Protein AF-A0AAN8VUY8-F1 (afdb_monomer)

pLDDT: mean 73.35, std 23.95, range [25.86, 98.56]

Sequence (362 aa):
AEEPEPNTKVTKMEKLRLASIGERLKTGGAQMSKRVKEMLQSPTPESKIVDEATLETLSEPNWGLNLRICAMINSDEYSGSEIVKAIKRKLGVSNSRSAAVIQRLSLELLEIIAMNCEKVFSEIASEKVLEEMVRLIENQVTDSGIKERSLQLIRAWGESQDLDYLPVFRQTYMNLKNRNTLPAGYSLESYRQQMSPPEEYPIPDMDLHGADHTTYPFNYGSLSQEEKKEFLEITRNSAELLSSILNSEMEPKHIKDDLTLSMLEKCKQSQPVLERIIQATNDDEGILFEALNLHDELQRVISKYEEVEAASEPGQQLPDKPDTMVQKSPTQPGNEAREKENPEGESSEASSGKSSLRGVEN

Solvent-accessible surface area (backbone atoms only — not comparable to full-atom values): 22427 Å² total; per-residue (Å²): 141,82,81,82,81,77,72,68,68,59,63,53,53,51,52,53,51,52,50,54,51,51,50,52,53,52,51,51,50,53,52,50,51,49,52,54,51,60,72,68,50,76,84,46,72,47,40,48,52,48,48,64,56,27,40,68,86,51,92,67,75,50,59,72,58,49,53,48,52,30,52,34,37,72,67,66,74,38,60,53,57,51,36,48,50,34,38,45,56,42,54,67,45,78,91,49,98,47,24,66,50,22,30,46,33,30,51,53,48,51,49,53,36,50,76,66,26,92,66,36,59,62,33,40,58,74,71,43,39,64,69,49,43,52,46,43,52,72,35,85,86,49,52,69,67,57,27,48,53,43,50,51,52,42,41,55,50,27,71,40,72,92,41,61,92,47,54,65,39,35,50,51,30,52,52,44,66,74,63,63,72,59,64,94,83,63,49,76,57,49,60,45,52,74,68,32,75,71,86,82,68,91,80,80,92,81,84,91,82,86,88,78,89,89,81,80,92,69,71,72,90,70,64,51,77,65,58,49,51,53,51,52,51,57,50,48,57,39,39,52,50,44,41,52,59,75,69,46,98,66,62,77,74,58,64,77,28,73,68,49,47,53,33,50,50,53,47,61,65,42,48,70,54,45,55,43,50,45,75,70,45,88,85,45,71,64,61,34,52,53,41,49,56,48,48,57,50,46,50,53,43,52,53,50,50,52,55,55,52,58,76,63,57,89,80,86,78,88,82,88,83,84,91,88,90,84,84,84,86,88,85,89,88,85,84,92,88,78,93,87,84,86,85,90,90,80,90,83,84,91,88,86,87,88,86,84,89,80,89,81,91,134

Mean predicted aligned error: 21.84 Å

Structure (mmCIF, N/CA/C/O backbone):
data_AF-A0AAN8VUY8-F1
#
_entry.id   AF-A0AAN8VUY8-F1
#
loop_
_atom_site.group_PDB
_atom_site.id
_atom_site.type_symbol
_atom_site.label_atom_id
_atom_site.label_alt_id
_atom_site.label_comp_id
_atom_site.label_asym_id
_atom_site.label_entity_id
_atom_site.label_seq_id
_atom_site.pdbx_PDB_ins_code
_atom_site.Cartn_x
_atom_site.Cartn_y
_atom_site.Cartn_z
_atom_site.occupancy
_atom_site.B_iso_or_equiv
_atom_site.auth_seq_id
_atom_site.auth_comp_id
_atom_site.auth_asym_id
_atom_site.auth_atom_id
_atom_site.pdbx_PDB_model_num
ATOM 1 N N . ALA A 1 1 ? 79.504 16.825 -1.094 1.00 44.75 1 ALA A N 1
ATOM 2 C CA . ALA A 1 1 ? 78.706 15.640 -1.445 1.00 44.75 1 ALA A CA 1
ATOM 3 C C . ALA A 1 1 ? 77.326 15.889 -0.882 1.00 44.75 1 ALA A C 1
ATOM 5 O O . ALA A 1 1 ? 77.205 16.011 0.328 1.00 44.75 1 ALA A O 1
ATOM 6 N N . GLU A 1 2 ? 76.350 16.092 -1.754 1.00 41.88 2 GLU A N 1
ATOM 7 C CA . GLU A 1 2 ? 74.983 16.451 -1.388 1.00 41.88 2 GLU A CA 1
ATOM 8 C C . GLU A 1 2 ? 74.095 15.611 -2.306 1.00 41.88 2 GLU A C 1
ATOM 10 O O . GLU A 1 2 ? 74.056 15.833 -3.517 1.00 41.88 2 GLU A O 1
ATOM 15 N N . GLU A 1 3 ? 73.534 14.533 -1.758 1.00 47.09 3 GLU A N 1
ATOM 16 C CA . GLU A 1 3 ? 72.641 13.644 -2.501 1.00 47.09 3 GLU A CA 1
ATOM 17 C C . GLU A 1 3 ? 71.250 14.286 -2.601 1.00 47.09 3 GLU A C 1
ATOM 19 O O . GLU A 1 3 ? 70.762 14.832 -1.609 1.00 47.09 3 GLU A O 1
ATOM 24 N N . PRO A 1 4 ? 70.573 14.218 -3.760 1.00 49.94 4 PRO A N 1
ATOM 25 C CA . PRO A 1 4 ? 69.196 14.674 -3.866 1.00 49.94 4 PRO A CA 1
ATOM 26 C C . PRO A 1 4 ? 68.249 13.652 -3.218 1.00 49.94 4 PRO A C 1
ATOM 28 O O . PRO A 1 4 ? 68.206 12.491 -3.632 1.00 49.94 4 PRO A O 1
ATOM 31 N N . GLU A 1 5 ? 67.449 14.079 -2.234 1.00 54.56 5 GLU A N 1
ATOM 32 C CA . GLU A 1 5 ? 66.435 13.208 -1.625 1.00 54.56 5 GLU A CA 1
ATOM 33 C C . GLU A 1 5 ? 65.433 12.670 -2.671 1.00 54.56 5 GLU A C 1
ATOM 35 O O . GLU A 1 5 ? 64.935 13.426 -3.516 1.00 54.56 5 GLU A O 1
ATOM 40 N N . PRO A 1 6 ? 65.063 11.375 -2.615 1.00 54.50 6 PRO A N 1
ATOM 41 C CA . PRO A 1 6 ? 64.101 10.799 -3.541 1.00 54.50 6 PRO A CA 1
ATOM 42 C C . PRO A 1 6 ? 62.672 11.292 -3.270 1.00 54.50 6 PRO A C 1
ATOM 44 O O . PRO A 1 6 ? 62.242 11.530 -2.139 1.00 54.50 6 PRO A O 1
ATOM 47 N N . ASN A 1 7 ? 61.895 11.403 -4.348 1.00 56.19 7 ASN A N 1
ATOM 48 C CA . ASN A 1 7 ? 60.627 12.134 -4.401 1.00 56.19 7 ASN A CA 1
ATOM 49 C C . ASN A 1 7 ? 59.444 11.383 -3.733 1.00 56.19 7 ASN A C 1
ATOM 51 O O . ASN A 1 7 ? 58.504 10.916 -4.381 1.00 56.19 7 ASN A O 1
ATOM 55 N N . THR A 1 8 ? 59.485 11.270 -2.401 1.00 56.31 8 THR A N 1
ATOM 56 C CA . THR A 1 8 ? 58.599 10.440 -1.552 1.00 56.31 8 THR A CA 1
ATOM 57 C C . THR A 1 8 ? 57.099 10.786 -1.649 1.00 56.31 8 T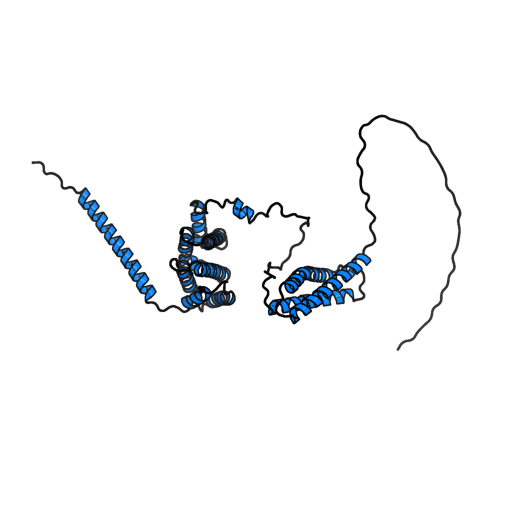HR A C 1
ATOM 59 O O . THR A 1 8 ? 56.237 9.989 -1.271 1.00 56.31 8 THR A O 1
ATOM 62 N N . LYS A 1 9 ? 56.740 11.964 -2.182 1.00 54.59 9 LYS A N 1
ATOM 63 C CA . LYS A 1 9 ? 55.335 12.376 -2.361 1.00 54.59 9 LYS A CA 1
ATOM 64 C C . LYS A 1 9 ? 54.650 11.682 -3.545 1.00 54.59 9 LYS A C 1
ATOM 66 O O . LYS A 1 9 ? 53.470 11.349 -3.435 1.00 54.59 9 LYS A O 1
ATOM 71 N N . VAL A 1 10 ? 55.375 11.422 -4.637 1.00 54.78 10 VAL A N 1
ATOM 72 C CA . VAL A 1 10 ? 54.813 10.826 -5.867 1.00 54.78 10 VAL A CA 1
ATOM 73 C C . VAL A 1 10 ? 54.389 9.375 -5.617 1.00 54.78 10 VAL A C 1
ATOM 75 O O . VAL A 1 10 ? 53.227 9.018 -5.815 1.00 54.78 10 VAL A O 1
ATOM 78 N N . THR A 1 11 ? 55.283 8.576 -5.032 1.00 60.00 11 THR A N 1
ATOM 79 C CA . THR A 1 11 ? 55.047 7.153 -4.727 1.00 60.00 11 THR A CA 1
ATOM 80 C C . THR A 1 11 ? 53.921 6.927 -3.711 1.00 60.00 11 THR A C 1
ATOM 82 O O . THR A 1 11 ? 53.229 5.908 -3.765 1.00 60.00 11 THR A O 1
ATOM 85 N N . LYS A 1 12 ? 53.679 7.874 -2.790 1.00 62.62 12 LYS A N 1
ATOM 86 C CA . LYS A 1 12 ? 52.528 7.821 -1.871 1.00 62.62 12 LYS A CA 1
ATOM 87 C C . LYS A 1 12 ? 51.203 8.078 -2.600 1.00 62.62 12 LYS A C 1
ATOM 89 O O . LYS A 1 12 ? 50.213 7.409 -2.308 1.00 62.62 12 LYS A O 1
ATOM 94 N N . MET A 1 13 ? 51.182 9.006 -3.558 1.00 63.69 13 MET A N 1
ATOM 95 C CA . MET A 1 13 ? 49.985 9.334 -4.338 1.00 63.69 13 MET A CA 1
ATOM 96 C C . MET A 1 13 ? 49.582 8.193 -5.286 1.00 63.69 13 MET A C 1
ATOM 98 O O . MET A 1 13 ? 48.398 7.881 -5.411 1.00 63.69 13 MET A O 1
ATOM 102 N N . GLU A 1 14 ? 50.557 7.516 -5.894 1.00 66.94 14 GLU A N 1
ATOM 103 C CA . GLU A 1 14 ? 50.330 6.336 -6.739 1.00 66.94 14 GLU A CA 1
ATOM 104 C C . GLU A 1 14 ? 49.790 5.144 -5.939 1.00 66.94 14 GLU A C 1
ATOM 106 O O . GLU A 1 14 ? 48.812 4.523 -6.355 1.00 66.94 14 GLU A O 1
ATOM 111 N N . LYS A 1 15 ? 50.341 4.877 -4.745 1.00 64.62 15 LYS A N 1
ATOM 112 C CA . LYS A 1 15 ? 49.826 3.836 -3.835 1.00 64.62 15 LYS A CA 1
ATOM 113 C C . LYS A 1 15 ? 48.369 4.078 -3.427 1.00 64.62 15 LYS A C 1
ATOM 115 O O . LYS A 1 15 ? 47.580 3.137 -3.421 1.00 64.62 15 LYS A O 1
ATOM 120 N N . LEU A 1 16 ? 47.992 5.328 -3.140 1.00 65.81 16 LEU A N 1
ATOM 121 C CA . LEU A 1 16 ? 46.604 5.693 -2.821 1.00 65.81 16 LEU A CA 1
ATOM 122 C C . LEU A 1 16 ? 45.661 5.521 -4.025 1.00 65.81 16 LEU A C 1
ATOM 124 O O . LEU A 1 16 ? 44.533 5.057 -3.860 1.00 65.81 16 LEU A O 1
ATOM 128 N N . ARG A 1 17 ? 46.123 5.829 -5.246 1.00 66.12 17 ARG A N 1
ATOM 129 C CA . ARG A 1 17 ? 45.356 5.566 -6.476 1.00 66.12 17 ARG A CA 1
ATOM 130 C C . ARG A 1 17 ? 45.159 4.069 -6.717 1.00 66.12 17 ARG A C 1
ATOM 132 O O . ARG A 1 17 ? 44.034 3.660 -6.990 1.00 66.12 17 ARG A O 1
ATOM 139 N N . LEU A 1 18 ? 46.203 3.251 -6.558 1.00 65.81 18 LEU A N 1
ATOM 140 C CA . LEU A 1 18 ? 46.103 1.791 -6.678 1.00 65.81 18 LEU A CA 1
ATOM 141 C C . LEU A 1 18 ? 45.140 1.191 -5.644 1.00 65.81 18 LEU A C 1
ATOM 143 O O . LEU A 1 18 ? 44.324 0.345 -6.002 1.00 65.81 18 LEU A O 1
ATOM 147 N N . ALA A 1 19 ? 45.183 1.663 -4.393 1.00 65.31 19 ALA A N 1
ATOM 148 C CA . ALA A 1 19 ? 44.247 1.243 -3.351 1.00 65.31 19 ALA A CA 1
ATOM 149 C C . ALA A 1 19 ? 42.789 1.567 -3.730 1.00 65.31 19 ALA A C 1
ATOM 151 O O . ALA A 1 19 ? 41.946 0.674 -3.717 1.00 65.31 19 ALA A O 1
ATOM 152 N N . SER A 1 20 ? 42.508 2.800 -4.173 1.00 62.91 20 SER A N 1
ATOM 153 C CA . SER A 1 20 ? 41.155 3.200 -4.592 1.00 62.91 20 SER A CA 1
ATOM 154 C C . SER A 1 20 ? 40.652 2.428 -5.823 1.00 62.91 20 SER A C 1
ATOM 156 O O . SER A 1 20 ? 39.469 2.100 -5.909 1.00 62.91 20 SER A O 1
ATOM 158 N N . ILE A 1 21 ? 41.534 2.087 -6.770 1.00 66.75 21 ILE A N 1
ATOM 159 C CA . ILE A 1 21 ? 41.191 1.225 -7.913 1.00 66.75 21 ILE A CA 1
ATOM 160 C C . ILE A 1 21 ? 40.879 -0.202 -7.435 1.00 66.75 21 ILE A C 1
ATOM 162 O O . ILE A 1 21 ? 39.882 -0.782 -7.863 1.00 66.75 21 ILE A O 1
ATOM 166 N N . GLY A 1 22 ? 41.673 -0.750 -6.509 1.00 64.50 22 GLY A N 1
ATOM 167 C CA . GLY A 1 22 ? 41.430 -2.060 -5.900 1.00 64.50 22 GLY A CA 1
ATOM 168 C C . GLY A 1 22 ? 40.098 -2.135 -5.148 1.00 64.50 22 GLY A C 1
ATOM 169 O O . GLY A 1 22 ? 39.354 -3.101 -5.310 1.00 64.50 22 GLY A O 1
ATOM 170 N N . GLU A 1 23 ? 39.746 -1.096 -4.388 1.00 61.84 23 GLU A N 1
ATOM 171 C CA . GLU A 1 23 ? 38.443 -0.983 -3.724 1.00 61.84 23 GLU A CA 1
ATOM 172 C C . GLU A 1 23 ? 37.288 -0.920 -4.727 1.00 61.84 23 GLU A C 1
ATOM 174 O O . GLU A 1 23 ? 36.313 -1.651 -4.565 1.00 61.84 23 GLU A O 1
ATOM 179 N N . ARG A 1 24 ? 37.407 -0.120 -5.798 1.00 59.88 24 ARG A N 1
ATOM 180 C CA . ARG A 1 24 ? 36.394 -0.023 -6.870 1.00 59.88 24 ARG A CA 1
ATOM 181 C C . ARG A 1 24 ? 36.192 -1.345 -7.616 1.00 59.88 24 ARG A C 1
ATOM 183 O O . ARG A 1 24 ? 35.060 -1.706 -7.928 1.00 59.88 24 ARG A O 1
ATOM 190 N N . LEU A 1 25 ? 37.266 -2.091 -7.878 1.00 61.94 25 LEU A N 1
ATOM 191 C CA . LEU A 1 25 ? 37.183 -3.424 -8.484 1.00 61.94 25 LEU A CA 1
ATOM 192 C C . LEU A 1 25 ? 36.535 -4.437 -7.530 1.00 61.94 25 LEU A C 1
ATOM 194 O O . LEU A 1 25 ? 35.714 -5.249 -7.956 1.00 61.94 25 LEU A O 1
ATOM 198 N N . LYS A 1 26 ? 36.849 -4.368 -6.231 1.00 58.38 26 LYS A N 1
ATOM 199 C CA . LYS A 1 26 ? 36.282 -5.257 -5.208 1.00 58.38 26 LYS A CA 1
ATOM 200 C C . LYS A 1 26 ? 34.793 -4.989 -4.960 1.00 58.38 26 LYS A C 1
ATOM 202 O O . LYS A 1 26 ? 34.025 -5.943 -4.844 1.00 58.38 26 LYS A O 1
ATOM 207 N N . THR A 1 27 ? 34.365 -3.725 -4.925 1.00 59.44 27 THR A N 1
ATOM 208 C CA . THR A 1 27 ? 32.944 -3.356 -4.800 1.00 59.44 27 THR A CA 1
ATOM 209 C C . THR A 1 27 ? 32.156 -3.693 -6.064 1.00 59.44 27 THR A C 1
ATOM 211 O O . THR A 1 27 ? 31.088 -4.294 -5.958 1.00 59.44 27 THR A O 1
ATOM 214 N N . GLY A 1 28 ? 32.707 -3.428 -7.255 1.00 58.56 28 GLY A N 1
ATOM 215 C CA . GLY A 1 28 ? 32.109 -3.851 -8.526 1.00 58.56 28 GLY A CA 1
ATOM 216 C C . GLY A 1 28 ? 31.944 -5.374 -8.630 1.00 58.56 28 GLY A C 1
ATOM 217 O O . GLY A 1 28 ? 30.874 -5.859 -8.997 1.00 58.56 28 GLY A O 1
ATOM 218 N N . GLY A 1 29 ? 32.961 -6.143 -8.223 1.00 60.56 29 GLY A N 1
ATOM 219 C CA . GLY A 1 29 ? 32.898 -7.607 -8.165 1.00 60.56 29 GLY A CA 1
ATOM 220 C C . GLY A 1 29 ? 31.841 -8.137 -7.189 1.00 60.56 29 GLY A C 1
ATOM 221 O O . GLY A 1 29 ? 31.122 -9.078 -7.520 1.00 60.56 29 GLY A O 1
ATOM 222 N N . ALA A 1 30 ? 31.689 -7.506 -6.019 1.00 58.16 30 ALA A N 1
ATOM 223 C CA . ALA A 1 30 ? 30.656 -7.857 -5.040 1.00 58.16 30 ALA A CA 1
ATOM 224 C C . ALA A 1 30 ? 29.229 -7.517 -5.520 1.00 58.16 30 ALA A C 1
ATOM 226 O O . ALA A 1 30 ? 28.286 -8.260 -5.251 1.00 58.16 30 ALA A O 1
ATOM 227 N N . GLN A 1 31 ? 29.059 -6.420 -6.263 1.00 57.84 31 GLN A N 1
ATOM 228 C CA . GLN A 1 31 ? 27.771 -6.049 -6.855 1.00 57.84 31 GLN A CA 1
ATOM 229 C C . GLN A 1 31 ? 27.380 -6.993 -8.005 1.00 57.84 31 GLN A C 1
ATOM 231 O O . GLN A 1 31 ? 26.219 -7.392 -8.111 1.00 57.84 31 GLN A O 1
ATOM 236 N N . MET A 1 32 ? 28.351 -7.393 -8.832 1.00 58.19 32 MET A N 1
ATOM 237 C CA . MET A 1 32 ? 28.169 -8.390 -9.892 1.00 58.19 32 MET A CA 1
ATOM 238 C C . MET A 1 32 ? 27.811 -9.767 -9.321 1.00 58.19 32 MET A C 1
ATOM 240 O O . MET A 1 32 ? 26.848 -10.376 -9.778 1.00 58.19 32 MET A O 1
ATOM 244 N N . SER A 1 33 ? 28.523 -10.248 -8.295 1.00 60.81 33 SER A N 1
ATOM 245 C CA . SER A 1 33 ? 28.223 -11.549 -7.683 1.00 60.81 33 SER A CA 1
ATOM 246 C C . SER A 1 33 ? 26.871 -11.565 -6.965 1.00 60.81 33 SER A C 1
ATOM 248 O O . SER A 1 33 ? 26.162 -12.567 -7.053 1.00 60.81 33 SER A O 1
ATOM 250 N N . LYS A 1 34 ? 26.461 -10.451 -6.338 1.00 60.66 34 LYS A N 1
ATOM 251 C CA . LYS A 1 34 ? 25.106 -10.294 -5.787 1.00 60.66 34 LYS A CA 1
ATOM 252 C C . LYS A 1 34 ? 24.035 -10.392 -6.881 1.00 60.66 34 LYS A C 1
ATOM 254 O O . LYS A 1 34 ? 23.143 -11.221 -6.747 1.00 60.66 34 LYS A O 1
ATOM 259 N N . ARG A 1 35 ? 24.165 -9.643 -7.986 1.00 58.66 35 ARG A N 1
ATOM 260 C CA . ARG A 1 35 ? 23.228 -9.730 -9.126 1.00 58.66 35 ARG A CA 1
ATOM 261 C C . ARG A 1 35 ? 23.161 -11.130 -9.733 1.00 58.66 35 ARG A C 1
ATOM 263 O O . ARG A 1 35 ? 22.075 -11.623 -10.001 1.00 58.66 35 ARG A O 1
ATOM 270 N N . VAL A 1 36 ? 24.304 -11.788 -9.934 1.00 58.47 36 VAL A N 1
ATOM 271 C CA . VAL A 1 36 ? 24.344 -13.157 -10.477 1.00 58.47 36 VAL A CA 1
ATOM 272 C C . VAL A 1 36 ? 23.669 -14.148 -9.523 1.00 58.47 36 VAL A C 1
ATOM 274 O O . VAL A 1 36 ? 22.947 -15.028 -9.980 1.00 58.47 36 VAL A O 1
ATOM 277 N N . LYS A 1 37 ? 23.833 -13.979 -8.204 1.00 57.94 37 LYS A N 1
ATOM 278 C CA . LYS A 1 37 ? 23.130 -14.786 -7.196 1.00 57.94 37 LYS A CA 1
ATOM 279 C C . LYS A 1 37 ? 21.615 -14.547 -7.217 1.00 57.94 37 LYS A C 1
ATOM 281 O O . LYS A 1 37 ? 20.872 -15.518 -7.167 1.00 57.94 37 LYS A O 1
ATOM 286 N N . GLU A 1 38 ? 21.174 -13.297 -7.356 1.00 57.34 38 GLU A N 1
ATOM 287 C CA . GLU A 1 38 ? 19.754 -12.932 -7.504 1.00 57.34 38 GLU A CA 1
ATOM 288 C C . GLU A 1 38 ? 19.145 -13.493 -8.805 1.00 57.34 38 GLU A C 1
ATOM 290 O O . GLU A 1 38 ? 18.013 -13.960 -8.792 1.00 57.34 38 GLU A O 1
ATOM 295 N N . MET A 1 39 ? 19.899 -13.530 -9.912 1.00 53.84 39 MET A N 1
ATOM 296 C CA . MET A 1 39 ? 19.453 -14.114 -11.191 1.00 53.84 39 MET A CA 1
ATOM 297 C C . MET A 1 39 ? 19.427 -15.653 -11.212 1.00 53.84 39 MET A C 1
ATOM 299 O O . MET A 1 39 ? 18.763 -16.235 -12.066 1.00 53.84 39 MET A O 1
ATOM 303 N N . LEU A 1 40 ? 20.165 -16.316 -10.316 1.00 54.16 40 LEU A N 1
ATOM 304 C CA . LEU A 1 40 ? 20.218 -17.782 -10.197 1.00 54.16 40 LEU A CA 1
ATOM 305 C C . LEU A 1 40 ? 19.245 -18.345 -9.149 1.00 54.16 40 LEU A C 1
ATOM 307 O O . LEU A 1 40 ? 19.091 -19.563 -9.056 1.00 54.16 40 LEU A O 1
ATOM 311 N N . GLN A 1 41 ? 18.590 -17.494 -8.359 1.00 58.06 41 GLN A N 1
ATOM 312 C CA . GLN A 1 41 ? 17.540 -17.918 -7.438 1.00 58.06 41 GLN A CA 1
ATOM 313 C C . GLN A 1 41 ? 16.214 -18.080 -8.189 1.00 58.06 41 GLN A C 1
ATOM 315 O O . GLN A 1 41 ? 15.758 -17.178 -8.888 1.00 58.06 41 GLN A O 1
ATOM 320 N N . SER A 1 42 ? 15.583 -19.247 -8.040 1.00 58.56 42 SER A N 1
ATOM 321 C CA . SER A 1 42 ? 14.229 -19.481 -8.551 1.00 58.56 42 SER A CA 1
ATOM 322 C C . SER A 1 42 ? 13.247 -18.478 -7.923 1.00 58.56 42 SER A C 1
ATOM 324 O O . SER A 1 42 ? 13.370 -18.229 -6.721 1.00 58.56 42 SER A O 1
ATOM 326 N N . PRO A 1 43 ? 12.269 -17.924 -8.672 1.00 75.38 43 PRO A N 1
ATOM 327 C CA . PRO A 1 43 ? 11.321 -16.960 -8.117 1.00 75.38 43 PRO A CA 1
ATOM 328 C C . PRO A 1 43 ? 10.573 -17.546 -6.916 1.00 75.38 43 PRO A C 1
ATOM 330 O O . PRO A 1 43 ? 9.914 -18.585 -7.042 1.00 75.38 43 PRO A O 1
ATOM 333 N N . THR A 1 44 ? 10.694 -16.887 -5.763 1.00 88.88 44 THR A N 1
ATOM 334 C CA . THR A 1 44 ? 10.012 -17.283 -4.522 1.00 88.88 44 THR A CA 1
ATOM 335 C C . THR A 1 44 ? 8.492 -17.117 -4.679 1.00 88.88 44 THR A C 1
ATOM 337 O O . THR A 1 44 ? 8.064 -16.326 -5.530 1.00 88.88 44 THR A O 1
ATOM 340 N N . PRO A 1 45 ? 7.648 -17.848 -3.924 1.00 92.81 45 PRO A N 1
ATOM 341 C CA . PRO A 1 45 ? 6.196 -17.666 -3.998 1.00 92.81 45 PRO A CA 1
ATOM 342 C C . PRO A 1 45 ? 5.775 -16.218 -3.693 1.00 92.81 45 PRO A C 1
ATOM 344 O O . PRO A 1 45 ? 4.939 -15.672 -4.409 1.00 92.81 45 PRO A O 1
ATOM 347 N N . GLU A 1 46 ? 6.442 -15.555 -2.745 1.00 94.75 46 GLU A N 1
ATOM 348 C CA . GLU A 1 46 ? 6.249 -14.136 -2.417 1.00 94.75 46 GLU A CA 1
ATOM 349 C C . GLU A 1 46 ? 6.573 -13.229 -3.611 1.00 94.75 46 GLU A C 1
ATOM 351 O O . GLU A 1 46 ? 5.848 -12.280 -3.899 1.00 94.75 46 GLU A O 1
ATOM 356 N N . SER A 1 47 ? 7.641 -13.531 -4.360 1.00 94.50 47 SER A N 1
ATOM 357 C CA . SER A 1 47 ? 7.962 -12.771 -5.569 1.00 94.50 47 SER A CA 1
ATOM 358 C C . SER A 1 47 ? 6.907 -12.962 -6.654 1.00 94.50 47 SER A C 1
ATOM 360 O O . SER A 1 47 ? 6.540 -11.982 -7.289 1.00 94.50 47 SER A O 1
ATOM 362 N N . LYS A 1 48 ? 6.405 -14.190 -6.845 1.00 95.06 48 LYS A N 1
ATOM 363 C CA . LYS A 1 48 ? 5.397 -14.501 -7.870 1.00 95.06 48 LYS A CA 1
ATOM 364 C C . LYS A 1 48 ? 4.061 -13.827 -7.591 1.00 95.06 48 LYS A C 1
ATOM 366 O O . LYS A 1 48 ? 3.478 -13.257 -8.503 1.00 95.06 48 LYS A O 1
ATOM 371 N N . ILE A 1 49 ? 3.590 -13.835 -6.345 1.00 96.56 49 ILE A N 1
ATOM 372 C CA . ILE A 1 49 ? 2.314 -13.184 -6.037 1.00 96.56 49 ILE A CA 1
ATOM 373 C C . ILE A 1 49 ? 2.411 -11.656 -6.137 1.00 96.56 49 ILE A C 1
ATOM 375 O O . ILE A 1 49 ? 1.466 -11.001 -6.567 1.00 96.56 49 ILE A O 1
ATOM 379 N N . VAL A 1 50 ? 3.578 -11.080 -5.827 1.00 97.50 50 VAL A N 1
ATOM 380 C CA . VAL A 1 50 ? 3.854 -9.665 -6.107 1.00 97.50 50 VAL A CA 1
ATOM 381 C C . VAL A 1 50 ? 3.977 -9.420 -7.613 1.00 97.50 50 VAL A C 1
ATOM 383 O O . VAL A 1 50 ? 3.547 -8.370 -8.086 1.00 97.50 50 VAL A O 1
ATOM 386 N N . ASP A 1 51 ? 4.502 -10.371 -8.395 1.00 94.69 51 ASP A N 1
ATOM 387 C CA . ASP A 1 51 ? 4.465 -10.306 -9.859 1.00 94.69 51 ASP A CA 1
ATOM 388 C C . ASP A 1 51 ? 3.022 -10.254 -10.387 1.00 94.69 51 ASP A C 1
ATOM 390 O O . ASP A 1 51 ? 2.741 -9.406 -11.231 1.00 94.69 51 ASP A O 1
ATOM 394 N N . GLU A 1 52 ? 2.121 -11.080 -9.845 1.00 95.06 52 GLU A N 1
ATOM 395 C CA . GLU A 1 52 ? 0.688 -11.131 -10.176 1.00 95.06 52 GLU A CA 1
ATOM 396 C C . GLU A 1 52 ? -0.073 -9.857 -9.757 1.00 95.06 52 GLU A C 1
ATOM 398 O O . GLU A 1 52 ? -0.843 -9.305 -10.544 1.00 95.06 52 GLU A O 1
ATOM 403 N N . ALA A 1 53 ? 0.185 -9.331 -8.556 1.00 96.25 53 ALA A N 1
ATOM 404 C CA . ALA A 1 53 ? -0.433 -8.098 -8.052 1.00 96.25 53 ALA A CA 1
ATOM 405 C C . ALA A 1 53 ? 0.049 -6.819 -8.766 1.00 96.25 53 ALA A C 1
ATOM 407 O O . ALA A 1 53 ? -0.608 -5.782 -8.698 1.00 96.25 53 ALA A O 1
ATOM 408 N N . THR A 1 54 ? 1.188 -6.883 -9.464 1.00 95.12 54 THR A N 1
ATOM 409 C CA . THR A 1 54 ? 1.809 -5.741 -10.165 1.00 95.12 54 THR A CA 1
ATOM 410 C C . THR A 1 54 ? 1.964 -5.985 -11.670 1.00 95.12 54 THR A C 1
ATOM 412 O O . THR A 1 54 ? 2.867 -5.433 -12.308 1.00 95.12 54 THR A O 1
ATOM 415 N N . LEU A 1 55 ? 1.101 -6.829 -12.250 1.00 91.12 55 LEU A N 1
ATOM 416 C CA . LEU A 1 55 ? 1.106 -7.141 -13.680 1.00 91.12 55 LEU A CA 1
ATOM 417 C C . LEU A 1 55 ? 0.931 -5.885 -14.541 1.00 91.12 55 LEU A C 1
ATOM 419 O O . LEU A 1 55 ? 0.033 -5.076 -14.330 1.00 91.12 55 LEU A O 1
ATOM 423 N N . GLU A 1 56 ? 1.748 -5.775 -15.588 1.00 89.31 56 GLU A N 1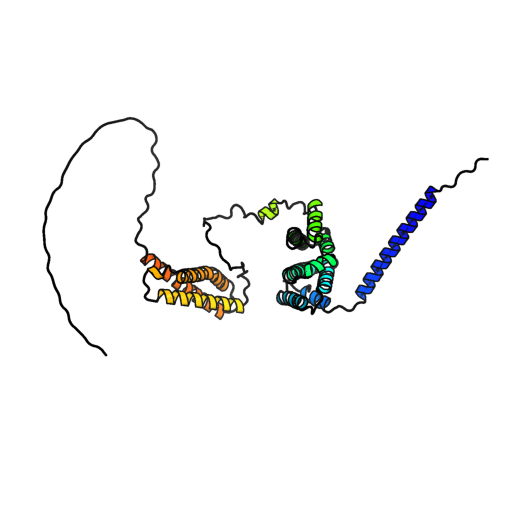
ATOM 424 C CA . GLU A 1 56 ? 1.733 -4.642 -16.523 1.00 89.31 56 GLU A CA 1
ATOM 425 C C . GLU A 1 56 ? 0.435 -4.486 -17.332 1.00 89.31 56 GLU A C 1
ATOM 427 O O . GLU A 1 56 ? 0.211 -3.439 -17.936 1.00 89.31 56 GLU A O 1
ATOM 432 N N . THR A 1 57 ? -0.413 -5.515 -17.348 1.00 86.19 57 THR A N 1
ATOM 433 C CA . THR A 1 57 ? -1.721 -5.526 -18.014 1.00 86.19 57 THR A CA 1
ATOM 434 C C . THR A 1 57 ? -2.861 -5.006 -17.137 1.00 86.19 57 THR A C 1
ATOM 436 O O . THR A 1 57 ? -3.975 -4.870 -17.635 1.00 86.19 57 THR A O 1
ATOM 439 N N . LEU A 1 58 ? -2.625 -4.753 -15.845 1.00 82.81 58 LEU A N 1
ATOM 440 C CA . LEU A 1 58 ? -3.638 -4.217 -14.936 1.00 82.81 58 LEU A CA 1
ATOM 441 C C . LEU A 1 58 ? -3.749 -2.696 -15.107 1.00 82.81 58 LEU A C 1
ATOM 443 O O . LEU A 1 58 ? -2.754 -1.973 -15.018 1.00 82.81 58 LEU A O 1
ATOM 447 N N . SER A 1 59 ? -4.968 -2.199 -15.325 1.00 85.12 59 SER A N 1
ATOM 448 C CA . SER A 1 59 ? -5.271 -0.767 -15.223 1.00 85.12 59 SER A CA 1
ATOM 449 C C . SER A 1 59 ? -5.228 -0.313 -13.761 1.00 85.12 59 SER A C 1
ATOM 451 O O . SER A 1 59 ? -4.477 0.606 -13.417 1.00 85.12 59 SER A O 1
ATOM 453 N N . GLU A 1 60 ? -5.965 -1.042 -12.918 1.00 87.25 60 GLU A N 1
ATOM 454 C CA . GLU A 1 60 ? -6.258 -0.736 -11.516 1.00 87.25 60 GLU A CA 1
ATOM 455 C C . GLU A 1 60 ? -5.661 -1.764 -10.537 1.00 87.25 60 GLU A C 1
ATOM 457 O O . GLU A 1 60 ? -5.385 -2.904 -10.930 1.00 87.25 60 GLU A O 1
ATOM 462 N N . PRO A 1 61 ? -5.482 -1.406 -9.248 1.00 88.44 61 PRO A N 1
ATOM 463 C CA . PRO A 1 61 ? -5.066 -2.345 -8.210 1.00 88.44 61 PRO A CA 1
ATOM 464 C C . PRO A 1 61 ? -6.047 -3.514 -8.048 1.00 88.44 61 PRO A C 1
ATOM 466 O O . PRO A 1 61 ? -7.254 -3.322 -7.897 1.00 88.44 61 PRO A O 1
ATOM 469 N N . ASN A 1 62 ? -5.528 -4.743 -7.994 1.00 91.44 62 ASN A N 1
ATOM 470 C CA . ASN A 1 62 ? -6.334 -5.912 -7.649 1.00 91.44 62 ASN A CA 1
ATOM 471 C C . ASN A 1 62 ? -6.524 -5.981 -6.124 1.00 91.44 62 ASN A C 1
ATOM 473 O O . ASN A 1 62 ? -5.794 -6.683 -5.425 1.00 91.44 62 ASN A O 1
ATOM 477 N N . TRP A 1 63 ? -7.508 -5.240 -5.609 1.00 92.31 63 TRP A N 1
ATOM 478 C CA . TRP A 1 63 ? -7.817 -5.156 -4.177 1.00 92.31 63 TRP A CA 1
ATOM 479 C C . TRP A 1 63 ? -7.997 -6.524 -3.509 1.00 92.31 63 TRP A C 1
ATOM 481 O O . TRP A 1 63 ? -7.444 -6.750 -2.435 1.00 92.31 63 TRP A O 1
ATOM 491 N N . GLY A 1 64 ? -8.684 -7.467 -4.163 1.00 92.25 64 GLY A N 1
ATOM 492 C CA . GLY A 1 64 ? -8.870 -8.824 -3.638 1.00 92.25 64 GLY A CA 1
ATOM 493 C C . GLY A 1 64 ? -7.551 -9.585 -3.465 1.00 92.25 64 GLY A C 1
ATOM 494 O O . GLY A 1 64 ? -7.336 -10.230 -2.439 1.00 92.25 64 GLY A O 1
ATOM 495 N N . LEU A 1 65 ? -6.629 -9.469 -4.427 1.00 95.31 65 LEU A N 1
ATOM 496 C CA . LEU A 1 65 ? -5.295 -10.064 -4.323 1.00 95.31 65 LEU A CA 1
ATOM 497 C C . LEU A 1 65 ? -4.419 -9.337 -3.289 1.00 95.31 65 LEU A C 1
ATOM 499 O O . LEU A 1 65 ? -3.731 -9.993 -2.510 1.00 95.31 65 LEU A O 1
ATOM 503 N N . ASN A 1 66 ? -4.484 -8.006 -3.228 1.00 95.81 66 ASN A N 1
ATOM 504 C CA . ASN A 1 66 ? -3.708 -7.195 -2.286 1.00 95.81 66 ASN A CA 1
ATOM 505 C C . ASN A 1 66 ? -4.117 -7.475 -0.826 1.00 95.81 66 ASN A C 1
ATOM 507 O O . ASN A 1 66 ? -3.258 -7.697 0.028 1.00 95.81 66 ASN A O 1
ATOM 511 N N . LEU A 1 67 ? -5.421 -7.552 -0.541 1.00 95.19 67 LEU A N 1
ATOM 512 C CA . LEU A 1 67 ? -5.940 -7.929 0.779 1.00 95.19 67 LEU A CA 1
ATOM 513 C C . LEU A 1 67 ? -5.628 -9.393 1.120 1.00 95.19 67 LEU A C 1
ATOM 515 O O . LEU A 1 67 ? -5.292 -9.700 2.264 1.00 95.19 67 LEU A O 1
ATOM 519 N N . ARG A 1 68 ? -5.640 -10.297 0.130 1.00 96.31 68 ARG A N 1
ATOM 520 C CA . ARG A 1 68 ? -5.171 -11.675 0.325 1.00 96.31 68 ARG A CA 1
ATOM 521 C C . ARG A 1 68 ? -3.687 -11.723 0.705 1.00 96.31 68 ARG A C 1
ATOM 523 O O . ARG A 1 68 ? -3.337 -12.478 1.607 1.00 96.31 68 ARG A O 1
ATOM 530 N N . ILE A 1 69 ? -2.825 -10.917 0.074 1.00 97.62 69 ILE A N 1
ATOM 531 C CA . ILE A 1 69 ? -1.405 -10.788 0.456 1.00 97.62 69 ILE A CA 1
ATOM 532 C C . ILE A 1 69 ? -1.284 -10.335 1.918 1.00 97.62 69 ILE A C 1
ATOM 534 O O . ILE A 1 69 ? -0.523 -10.946 2.665 1.00 97.62 69 ILE A O 1
ATOM 538 N N . CYS A 1 70 ? -2.079 -9.352 2.356 1.00 96.94 70 CYS A N 1
ATOM 539 C CA . CYS A 1 70 ? -2.112 -8.932 3.763 1.00 96.94 70 CYS A CA 1
ATOM 540 C C . CYS A 1 70 ? -2.494 -10.088 4.701 1.00 96.94 70 CYS A C 1
ATOM 542 O O . CYS A 1 70 ? -1.840 -10.296 5.720 1.00 96.94 70 CYS A O 1
ATOM 544 N N . ALA A 1 71 ? -3.507 -10.883 4.337 1.00 96.25 71 ALA A N 1
ATOM 545 C CA . ALA A 1 71 ? -3.915 -12.051 5.115 1.00 96.25 71 ALA A CA 1
ATOM 546 C C . ALA A 1 71 ? -2.793 -13.101 5.235 1.00 96.25 71 ALA A C 1
ATOM 548 O O . ALA A 1 71 ? -2.561 -13.595 6.334 1.00 96.25 71 ALA A O 1
ATOM 549 N N . MET A 1 72 ? -2.056 -13.383 4.153 1.00 97.38 72 MET A N 1
ATOM 550 C CA . MET A 1 72 ? -0.933 -14.340 4.163 1.00 97.38 72 MET A CA 1
ATOM 551 C C . MET A 1 72 ? 0.296 -13.827 4.930 1.00 97.38 72 MET A C 1
ATOM 553 O O . MET A 1 72 ? 1.029 -14.630 5.506 1.00 97.38 72 MET A O 1
ATOM 557 N N . ILE A 1 73 ? 0.522 -12.509 4.984 1.00 97.44 73 ILE A N 1
ATOM 558 C CA . ILE A 1 73 ? 1.539 -11.904 5.865 1.00 97.44 73 ILE A CA 1
ATOM 559 C C . ILE A 1 73 ? 1.101 -12.023 7.332 1.00 97.44 73 ILE A C 1
ATOM 561 O O . ILE A 1 73 ? 1.878 -12.455 8.180 1.00 97.44 73 ILE A O 1
ATOM 565 N N . ASN A 1 74 ? -0.153 -11.679 7.639 1.00 95.94 74 ASN A N 1
ATOM 566 C CA . ASN A 1 74 ? -0.678 -11.678 9.008 1.00 95.94 74 ASN A CA 1
ATOM 567 C C . ASN A 1 74 ? -0.860 -13.090 9.597 1.00 95.94 74 ASN A C 1
ATOM 569 O O . ASN A 1 74 ? -0.859 -13.237 10.817 1.00 95.94 74 ASN A O 1
ATOM 573 N N . SER A 1 75 ? -0.979 -14.126 8.761 1.00 95.81 75 SER A N 1
ATOM 574 C CA . SER A 1 75 ? -0.952 -15.535 9.180 1.00 95.81 75 SER A CA 1
ATOM 575 C C . SER A 1 75 ? 0.456 -16.152 9.202 1.00 95.81 75 SER A C 1
ATOM 577 O O . SER A 1 75 ? 0.571 -17.365 9.374 1.00 95.81 75 SER A O 1
ATOM 579 N N . ASP A 1 76 ? 1.507 -15.347 8.989 1.00 94.56 76 ASP A N 1
ATOM 580 C CA . ASP A 1 76 ? 2.907 -15.767 8.823 1.00 94.56 76 ASP A CA 1
ATOM 581 C C . ASP A 1 76 ? 3.098 -16.870 7.732 1.00 94.56 76 ASP A C 1
ATOM 583 O O . ASP A 1 76 ? 4.083 -17.610 7.751 1.00 94.56 76 ASP A O 1
ATOM 587 N N . GLU A 1 77 ? 2.182 -16.979 6.749 1.00 95.62 77 GLU A N 1
ATOM 588 C CA . GLU A 1 77 ? 2.312 -17.883 5.584 1.00 95.62 77 GLU A CA 1
ATOM 589 C C . GLU A 1 77 ? 3.397 -17.373 4.627 1.00 95.62 77 GLU A C 1
ATOM 591 O O . GLU A 1 77 ? 4.213 -18.155 4.135 1.00 95.62 77 GLU A O 1
ATOM 596 N N . TYR A 1 78 ? 3.440 -16.054 4.404 1.00 95.44 78 TYR A N 1
ATOM 597 C CA . TYR A 1 78 ? 4.488 -15.370 3.648 1.00 95.44 78 TYR A CA 1
ATOM 598 C C . TYR A 1 78 ? 5.289 -14.421 4.535 1.00 95.44 78 TYR A C 1
ATOM 600 O O . TYR A 1 78 ? 4.742 -13.666 5.337 1.00 95.44 78 TYR A O 1
ATOM 608 N N . SER A 1 79 ? 6.609 -14.405 4.335 1.00 95.81 79 SER A N 1
ATOM 609 C CA . SER A 1 79 ? 7.475 -13.436 5.004 1.00 95.81 79 SER A CA 1
ATOM 610 C C . SER A 1 79 ? 7.242 -12.039 4.430 1.00 95.81 79 SER A C 1
ATOM 612 O O . SER A 1 79 ? 7.536 -11.787 3.258 1.00 95.81 79 SER A O 1
ATOM 614 N N . GLY A 1 80 ? 6.778 -11.111 5.271 1.00 96.31 80 GLY A N 1
ATOM 615 C CA . GLY A 1 80 ? 6.613 -9.708 4.896 1.00 96.31 80 GLY A CA 1
ATOM 616 C C . GLY A 1 80 ? 7.912 -9.096 4.350 1.00 96.31 80 GLY A C 1
ATOM 617 O O . GLY A 1 80 ? 7.890 -8.467 3.299 1.00 96.31 80 GLY A O 1
ATOM 618 N N . SER A 1 81 ? 9.076 -9.412 4.932 1.00 96.38 81 SER A N 1
ATOM 619 C CA . SER A 1 81 ? 10.399 -9.030 4.406 1.00 96.38 81 SER A CA 1
ATOM 620 C C . SER A 1 81 ? 10.632 -9.490 2.957 1.00 96.38 81 SER A C 1
ATOM 622 O O . SER A 1 81 ? 11.169 -8.721 2.159 1.00 96.38 81 SER A O 1
ATOM 624 N N . GLU A 1 82 ? 10.214 -10.699 2.563 1.00 96.81 82 GLU A N 1
ATOM 625 C CA . GLU A 1 82 ? 10.344 -11.164 1.170 1.00 96.81 82 GLU A CA 1
ATOM 626 C C . GLU A 1 82 ? 9.327 -10.505 0.224 1.00 96.81 82 GLU A C 1
ATOM 628 O O . GLU A 1 82 ? 9.691 -10.148 -0.903 1.00 96.81 82 GLU A O 1
ATOM 633 N N . ILE A 1 83 ? 8.100 -10.238 0.689 1.00 98.19 83 ILE A N 1
ATOM 634 C CA . ILE A 1 83 ? 7.106 -9.431 -0.044 1.00 98.19 83 ILE A CA 1
ATOM 635 C C . ILE A 1 83 ? 7.635 -8.004 -0.265 1.00 98.19 83 ILE A C 1
ATOM 637 O O . ILE A 1 83 ? 7.671 -7.514 -1.393 1.00 98.19 83 ILE A O 1
ATOM 641 N N . VAL A 1 84 ? 8.133 -7.351 0.785 1.00 98.31 84 VAL A N 1
ATOM 642 C CA . VAL A 1 84 ? 8.703 -5.997 0.755 1.00 98.31 84 VAL A CA 1
ATOM 643 C C . VAL A 1 84 ? 9.943 -5.936 -0.148 1.00 98.31 84 VAL A C 1
ATOM 645 O O . VAL A 1 84 ? 10.082 -4.996 -0.936 1.00 98.31 84 VAL A O 1
ATOM 648 N N . LYS A 1 85 ? 10.814 -6.959 -0.137 1.00 97.50 85 LYS A N 1
ATOM 649 C CA . LYS A 1 85 ? 11.908 -7.095 -1.121 1.00 97.50 85 LYS A CA 1
ATOM 650 C C . LYS A 1 85 ? 11.383 -7.200 -2.549 1.00 97.50 85 LYS A C 1
ATOM 652 O O . LYS A 1 85 ? 11.963 -6.583 -3.442 1.00 97.50 85 LYS A O 1
ATOM 657 N N . ALA A 1 86 ? 10.329 -7.980 -2.791 1.00 97.38 86 ALA A N 1
ATOM 658 C CA . ALA A 1 86 ? 9.735 -8.123 -4.117 1.00 97.38 86 ALA A CA 1
ATOM 659 C C . ALA A 1 86 ? 9.139 -6.798 -4.616 1.00 97.38 86 ALA A C 1
ATOM 661 O O . ALA A 1 86 ? 9.473 -6.363 -5.718 1.00 97.38 86 ALA A O 1
ATOM 662 N N . ILE A 1 87 ? 8.376 -6.098 -3.774 1.00 98.25 87 ILE A N 1
ATOM 663 C CA . ILE A 1 87 ? 7.836 -4.763 -4.065 1.00 98.25 87 ILE A CA 1
ATOM 664 C C . ILE A 1 87 ? 8.975 -3.781 -4.363 1.00 98.25 87 ILE A C 1
ATOM 666 O O . ILE A 1 87 ? 8.953 -3.086 -5.377 1.00 98.25 87 ILE A O 1
ATOM 670 N N . LYS A 1 88 ? 10.048 -3.779 -3.563 1.00 98.06 88 LYS A N 1
ATOM 671 C CA . LYS A 1 88 ? 11.231 -2.948 -3.830 1.00 98.06 88 LYS A CA 1
ATOM 672 C C . LYS A 1 88 ? 11.878 -3.251 -5.188 1.00 98.06 88 LYS A C 1
ATOM 674 O O . LYS A 1 88 ? 12.277 -2.320 -5.888 1.00 98.06 88 LYS A O 1
ATOM 679 N N . ARG A 1 89 ? 11.976 -4.528 -5.588 1.00 96.06 89 ARG A N 1
ATOM 680 C CA . ARG A 1 89 ? 12.474 -4.909 -6.927 1.00 96.06 89 ARG A CA 1
ATOM 681 C C . ARG A 1 89 ? 11.591 -4.329 -8.036 1.00 96.06 89 ARG A C 1
ATOM 683 O O . ARG A 1 89 ? 12.136 -3.874 -9.038 1.00 96.06 89 ARG A O 1
ATOM 690 N N . LYS A 1 90 ? 10.267 -4.309 -7.849 1.00 96.00 90 LYS A N 1
ATOM 691 C CA . LYS A 1 90 ? 9.303 -3.719 -8.792 1.00 96.00 90 LYS A CA 1
ATOM 692 C C . LYS A 1 90 ? 9.416 -2.199 -8.884 1.00 96.00 90 LYS A C 1
ATOM 694 O O . LYS A 1 90 ? 9.462 -1.670 -9.991 1.00 96.00 90 LYS A O 1
ATOM 699 N N . LEU A 1 91 ? 9.561 -1.507 -7.752 1.00 96.62 91 LEU A N 1
ATOM 700 C CA . LEU A 1 91 ? 9.826 -0.064 -7.723 1.00 96.62 91 LEU A CA 1
ATOM 701 C C . LEU A 1 91 ? 11.095 0.287 -8.522 1.00 96.62 91 LEU A C 1
ATOM 703 O O . LEU A 1 91 ? 11.081 1.211 -9.331 1.00 96.62 91 LEU A O 1
ATOM 707 N N . GLY A 1 92 ? 12.160 -0.510 -8.390 1.00 93.31 92 GLY A N 1
ATOM 708 C CA . GLY A 1 92 ? 13.414 -0.333 -9.131 1.00 93.31 92 GLY A CA 1
ATOM 709 C C . GLY A 1 92 ? 13.363 -0.602 -10.648 1.00 93.31 92 GLY A C 1
ATOM 710 O O . GLY A 1 92 ? 14.390 -0.454 -11.319 1.00 93.31 92 GLY A O 1
ATOM 711 N N . VAL A 1 93 ? 12.217 -0.999 -11.221 1.00 89.94 93 VAL A N 1
ATOM 712 C CA . VAL A 1 93 ? 12.065 -1.228 -12.670 1.00 89.94 93 VAL A CA 1
ATOM 713 C C . VAL A 1 93 ? 12.070 0.105 -13.418 1.00 89.94 93 VAL A C 1
ATOM 715 O O . VAL A 1 93 ? 11.095 0.843 -13.400 1.00 89.94 93 VAL A O 1
ATOM 718 N N . SER A 1 94 ? 13.161 0.396 -14.128 1.00 79.12 94 SER A N 1
ATOM 719 C CA . SER A 1 94 ? 13.351 1.656 -14.871 1.00 79.12 94 SER A CA 1
ATOM 720 C C . SER A 1 94 ? 13.485 1.502 -16.392 1.00 79.12 94 SER A C 1
ATOM 722 O O . SER A 1 94 ? 13.386 2.488 -17.113 1.00 79.12 94 SER A O 1
ATOM 724 N N . ASN A 1 95 ? 13.681 0.278 -16.896 1.00 72.00 95 ASN A N 1
ATOM 725 C CA . ASN A 1 95 ? 13.976 -0.005 -18.312 1.00 72.00 95 ASN A CA 1
ATOM 726 C C . ASN A 1 95 ? 12.847 -0.774 -19.035 1.00 72.00 95 ASN A C 1
ATOM 728 O O . ASN A 1 95 ? 13.118 -1.555 -19.945 1.00 72.00 95 ASN A O 1
ATOM 732 N N . SER A 1 96 ? 11.588 -0.597 -18.620 1.00 81.38 96 SER A N 1
ATOM 733 C CA . SER A 1 96 ? 10.413 -1.209 -19.266 1.00 81.38 96 SER A CA 1
ATOM 734 C C . SER A 1 96 ? 9.445 -0.137 -19.766 1.00 81.38 96 SER A C 1
ATOM 736 O O . SER A 1 96 ? 9.240 0.864 -19.083 1.00 81.38 96 SER A O 1
ATOM 738 N N . ARG A 1 97 ? 8.782 -0.375 -20.909 1.00 80.88 97 ARG A N 1
ATOM 739 C CA . ARG A 1 97 ? 7.647 0.457 -21.366 1.00 80.88 97 ARG A CA 1
ATOM 740 C C . ARG A 1 97 ? 6.526 0.524 -20.325 1.00 80.88 97 ARG A C 1
ATOM 742 O O . ARG A 1 97 ? 5.833 1.529 -20.250 1.00 80.88 97 ARG A O 1
ATOM 749 N N . SER A 1 98 ? 6.385 -0.522 -19.520 1.00 87.94 98 SER A N 1
ATOM 750 C CA . SER A 1 98 ? 5.340 -0.664 -18.506 1.00 87.94 98 SER A CA 1
ATOM 751 C C . SER A 1 98 ? 5.802 -0.255 -17.103 1.00 87.94 98 SER A C 1
ATOM 753 O O . SER A 1 98 ? 5.085 -0.486 -16.132 1.00 87.94 98 SER A O 1
ATOM 755 N N . ALA A 1 99 ? 7.000 0.334 -16.972 1.00 89.62 99 ALA A N 1
ATOM 756 C CA . ALA A 1 99 ? 7.599 0.685 -15.683 1.00 89.62 99 ALA A CA 1
ATOM 757 C C . ALA A 1 99 ? 6.664 1.533 -14.808 1.00 89.62 99 ALA A C 1
ATOM 759 O O . ALA A 1 99 ? 6.487 1.210 -13.641 1.00 89.62 99 ALA A O 1
ATOM 760 N N . ALA A 1 100 ? 5.998 2.543 -15.378 1.00 91.75 100 ALA A N 1
ATOM 761 C CA . ALA A 1 100 ? 5.067 3.399 -14.641 1.00 91.75 100 ALA A CA 1
ATOM 762 C C . ALA A 1 100 ? 3.837 2.638 -14.101 1.00 91.75 100 ALA A C 1
ATOM 764 O O . ALA A 1 100 ? 3.394 2.907 -12.989 1.00 91.75 100 ALA A O 1
ATOM 765 N N . VAL A 1 101 ? 3.303 1.658 -14.844 1.00 92.69 101 VAL A N 1
ATOM 766 C CA . VAL A 1 101 ? 2.187 0.808 -14.376 1.00 92.69 101 VAL A CA 1
ATOM 767 C C . VAL A 1 101 ? 2.650 -0.077 -13.223 1.00 92.69 101 VAL A C 1
ATOM 769 O O . VAL A 1 101 ? 2.042 -0.070 -12.156 1.00 92.69 101 VAL A O 1
ATOM 772 N N . ILE A 1 102 ? 3.780 -0.764 -13.407 1.00 95.12 102 ILE A N 1
ATOM 773 C CA . ILE A 1 102 ? 4.378 -1.634 -12.390 1.00 95.12 102 ILE A CA 1
ATOM 774 C C . ILE A 1 102 ? 4.685 -0.839 -11.113 1.00 95.12 102 ILE A C 1
ATOM 776 O O . ILE A 1 102 ? 4.335 -1.275 -10.020 1.00 95.12 102 ILE A O 1
ATOM 780 N N . GLN A 1 103 ? 5.299 0.342 -11.239 1.00 96.50 103 GLN A N 1
ATOM 781 C CA . GLN A 1 103 ? 5.627 1.221 -10.116 1.00 96.50 103 GLN A CA 1
ATOM 782 C C . GLN A 1 103 ? 4.374 1.723 -9.392 1.00 96.50 103 GLN A C 1
ATOM 784 O O . GLN A 1 103 ? 4.360 1.681 -8.166 1.00 96.50 103 GLN A O 1
ATOM 789 N N . ARG A 1 104 ? 3.317 2.127 -10.117 1.00 96.56 104 ARG A N 1
ATOM 790 C CA . ARG A 1 104 ? 2.038 2.551 -9.519 1.00 96.56 104 ARG A CA 1
ATOM 791 C C . ARG A 1 104 ? 1.457 1.439 -8.656 1.00 96.56 104 ARG A C 1
ATOM 793 O O . ARG A 1 104 ? 1.306 1.615 -7.455 1.00 96.56 104 ARG A O 1
ATOM 800 N N . LEU A 1 105 ? 1.224 0.271 -9.253 1.00 97.19 105 LEU A N 1
ATOM 801 C CA . LEU A 1 105 ? 0.640 -0.885 -8.566 1.00 97.19 105 LEU A CA 1
ATOM 802 C C . LEU A 1 105 ? 1.507 -1.354 -7.386 1.00 97.19 105 LEU A C 1
ATOM 804 O O . LEU A 1 105 ? 0.981 -1.807 -6.376 1.00 97.19 105 LEU A O 1
ATOM 808 N N . SER A 1 106 ? 2.831 -1.193 -7.483 1.00 98.25 106 SER A N 1
ATOM 809 C CA . SER A 1 106 ? 3.760 -1.493 -6.387 1.00 98.25 106 SER A CA 1
ATOM 810 C C . SER A 1 106 ? 3.659 -0.508 -5.224 1.00 98.25 106 SER A C 1
ATOM 812 O O . SER A 1 106 ? 3.795 -0.934 -4.083 1.00 98.25 106 SER A O 1
ATOM 814 N N . LEU A 1 107 ? 3.439 0.787 -5.488 1.00 98.06 107 LEU A N 1
ATOM 815 C CA . LEU A 1 107 ? 3.211 1.793 -4.444 1.00 98.06 107 LEU A CA 1
ATOM 816 C C . LEU A 1 107 ? 1.852 1.586 -3.762 1.00 98.06 107 LEU A C 1
ATOM 818 O O . LEU A 1 107 ? 1.789 1.654 -2.539 1.00 98.06 107 LEU A O 1
ATOM 822 N N . GLU A 1 108 ? 0.804 1.262 -4.524 1.00 97.25 108 GLU A N 1
ATOM 823 C CA . GLU A 1 108 ? -0.518 0.957 -3.956 1.00 97.25 108 GLU A CA 1
ATOM 824 C C . GLU A 1 108 ? -0.490 -0.326 -3.112 1.00 97.25 108 GLU A C 1
ATOM 826 O O . GLU A 1 108 ? -0.948 -0.327 -1.972 1.00 97.25 108 GLU A O 1
ATOM 831 N N . LEU A 1 109 ? 0.131 -1.408 -3.605 1.00 98.38 109 LEU A N 1
ATOM 832 C CA . LEU A 1 109 ? 0.327 -2.620 -2.804 1.00 98.38 109 LEU A CA 1
ATOM 833 C C . LEU A 1 109 ? 1.143 -2.329 -1.533 1.00 98.38 109 LEU A C 1
ATOM 835 O O . LEU A 1 109 ? 0.795 -2.845 -0.475 1.00 98.38 109 LEU A O 1
ATOM 839 N N . LEU A 1 110 ? 2.193 -1.500 -1.624 1.00 98.56 110 LEU A N 1
ATOM 840 C CA . LEU A 1 110 ? 3.028 -1.107 -0.484 1.00 98.56 110 LEU A CA 1
ATOM 841 C C . LEU A 1 110 ? 2.238 -0.354 0.594 1.00 98.56 110 LEU A C 1
ATOM 843 O O . LEU A 1 110 ? 2.427 -0.635 1.774 1.00 98.56 110 LEU A O 1
ATOM 847 N N . GLU A 1 111 ? 1.371 0.587 0.206 1.00 97.00 111 GLU A N 1
ATOM 848 C CA . GLU A 1 111 ? 0.501 1.296 1.151 1.00 97.00 111 GLU A CA 1
ATOM 849 C C . GLU A 1 111 ? -0.494 0.332 1.805 1.00 97.00 111 GLU A C 1
ATOM 851 O O . GLU A 1 111 ? -0.590 0.298 3.032 1.00 97.00 111 GLU A O 1
ATOM 856 N N . ILE A 1 112 ? -1.157 -0.517 1.012 1.00 97.00 112 ILE A N 1
ATOM 857 C CA . ILE A 1 112 ? -2.140 -1.487 1.512 1.00 97.00 112 ILE A CA 1
ATOM 858 C C . ILE A 1 112 ? -1.504 -2.432 2.543 1.00 97.00 112 ILE A C 1
ATOM 860 O O . ILE A 1 112 ? -2.057 -2.577 3.635 1.00 97.00 112 ILE A O 1
ATOM 864 N N . ILE A 1 113 ? -0.331 -3.024 2.268 1.00 97.75 113 ILE A N 1
ATOM 865 C CA . ILE A 1 113 ? 0.333 -3.895 3.257 1.00 97.75 113 ILE A CA 1
ATOM 866 C C . ILE A 1 113 ? 0.834 -3.114 4.479 1.00 97.75 113 ILE A C 1
ATOM 868 O O . ILE A 1 113 ? 0.797 -3.641 5.586 1.00 97.75 113 ILE A O 1
ATOM 872 N N . ALA A 1 114 ? 1.258 -1.856 4.324 1.00 96.75 114 ALA A N 1
ATOM 873 C CA . ALA A 1 114 ? 1.693 -1.031 5.450 1.00 96.75 114 ALA A CA 1
ATOM 874 C C . ALA A 1 114 ? 0.523 -0.666 6.384 1.00 96.75 114 ALA A C 1
ATOM 876 O O . ALA A 1 114 ? 0.694 -0.645 7.598 1.00 96.75 114 ALA A O 1
ATOM 877 N N . MET A 1 115 ? -0.673 -0.429 5.835 1.00 93.31 115 MET A N 1
ATOM 878 C CA . MET A 1 115 ? -1.878 -0.118 6.614 1.00 93.31 115 MET A CA 1
ATOM 879 C C . MET A 1 115 ? -2.522 -1.344 7.282 1.00 93.31 115 MET A C 1
ATOM 881 O O . MET A 1 115 ? -3.240 -1.179 8.263 1.00 93.31 115 MET A O 1
ATOM 885 N N . ASN A 1 116 ? -2.292 -2.557 6.765 1.00 93.25 116 ASN A N 1
ATOM 886 C CA . ASN A 1 116 ? -2.996 -3.772 7.205 1.00 93.25 116 ASN A CA 1
ATOM 887 C C . ASN A 1 116 ? -2.110 -4.800 7.939 1.00 93.25 116 ASN A C 1
ATOM 889 O O . ASN A 1 116 ? -2.637 -5.800 8.429 1.00 93.25 116 ASN A O 1
ATOM 893 N N . CYS A 1 117 ? -0.790 -4.595 8.024 1.00 94.31 117 CYS A N 1
ATOM 894 C CA . CYS A 1 117 ? 0.147 -5.563 8.607 1.00 94.31 117 CYS A CA 1
ATOM 895 C C . CYS A 1 117 ? 1.122 -4.897 9.596 1.00 94.31 117 CYS A C 1
ATOM 897 O O . CYS A 1 117 ? 2.077 -4.233 9.193 1.00 94.31 117 CYS A O 1
ATOM 899 N N . GLU A 1 118 ? 0.946 -5.142 10.899 1.00 86.50 118 GLU A N 1
ATOM 900 C CA . GLU A 1 118 ? 1.673 -4.460 11.993 1.00 86.50 118 GLU A CA 1
ATOM 901 C C . GLU A 1 118 ? 3.209 -4.465 11.852 1.00 86.50 118 GLU A C 1
ATOM 903 O O . GLU A 1 118 ? 3.888 -3.488 12.170 1.00 86.50 118 GLU A O 1
ATOM 908 N N . LYS A 1 119 ? 3.786 -5.574 11.371 1.00 89.81 119 LYS A N 1
ATOM 909 C CA . LYS A 1 119 ? 5.246 -5.760 11.281 1.00 89.81 119 LYS A CA 1
ATOM 910 C C . LYS A 1 119 ? 5.874 -5.039 10.074 1.00 89.81 119 LYS A C 1
ATOM 912 O O . LYS A 1 119 ? 7.082 -4.787 10.085 1.00 89.81 119 LYS A O 1
ATOM 917 N N . VAL A 1 120 ? 5.085 -4.682 9.054 1.00 96.75 120 VAL A N 1
ATOM 918 C CA . VAL A 1 120 ? 5.592 -4.307 7.719 1.00 96.75 120 VAL A CA 1
ATOM 919 C C . VAL A 1 120 ? 6.390 -3.002 7.718 1.00 96.75 120 VAL A C 1
ATOM 921 O O . VAL A 1 120 ? 7.384 -2.908 7.001 1.00 96.75 120 VAL A O 1
ATOM 924 N N . PHE A 1 121 ? 6.078 -2.018 8.567 1.00 97.62 121 PHE A N 1
ATOM 925 C CA . PHE A 1 121 ? 6.894 -0.795 8.660 1.00 97.62 121 PHE A CA 1
ATOM 926 C C . PHE A 1 121 ? 8.355 -1.069 9.062 1.00 97.62 121 PHE A C 1
ATOM 928 O O . PHE A 1 121 ? 9.277 -0.445 8.527 1.00 97.62 121 PHE A O 1
ATOM 935 N N . SER A 1 122 ? 8.590 -2.048 9.942 1.00 97.31 122 SER A N 1
ATOM 936 C CA . SER A 1 122 ? 9.943 -2.483 10.323 1.00 97.31 122 SER A CA 1
ATOM 937 C C . SER A 1 122 ? 10.681 -3.132 9.146 1.00 97.31 122 SER A C 1
ATOM 939 O O . SER A 1 122 ? 11.891 -2.962 8.978 1.00 97.31 122 SER A O 1
ATOM 941 N N . GLU A 1 123 ? 9.950 -3.840 8.288 1.00 97.69 123 GLU A N 1
ATOM 942 C CA . GLU A 1 123 ? 10.478 -4.496 7.093 1.00 97.69 123 GLU A CA 1
ATOM 943 C C . GLU A 1 123 ? 10.790 -3.469 5.994 1.00 97.69 123 GLU A C 1
ATOM 945 O O . GLU A 1 123 ? 11.899 -3.471 5.464 1.00 97.69 123 GLU A O 1
ATOM 950 N N . ILE A 1 124 ? 9.894 -2.505 5.746 1.00 98.31 124 ILE A N 1
ATOM 951 C CA . ILE A 1 124 ? 10.094 -1.344 4.854 1.00 98.31 124 ILE A CA 1
ATOM 952 C C . ILE A 1 124 ? 11.369 -0.569 5.227 1.00 98.31 124 ILE A C 1
ATOM 954 O O . ILE A 1 124 ? 12.159 -0.194 4.347 1.00 98.31 124 ILE A O 1
ATOM 958 N N . ALA A 1 125 ? 11.594 -0.368 6.529 1.00 97.50 125 ALA A N 1
ATOM 959 C CA . ALA A 1 125 ? 12.804 0.238 7.070 1.00 97.50 125 ALA A CA 1
ATOM 960 C C . ALA A 1 125 ? 14.053 -0.633 6.829 1.00 97.50 125 ALA A C 1
ATOM 962 O O . ALA A 1 125 ? 15.034 -0.156 6.251 1.00 97.50 125 ALA A O 1
ATOM 963 N N . SER A 1 126 ? 14.023 -1.908 7.237 1.00 97.25 126 SER A N 1
ATOM 964 C CA . SER A 1 126 ? 15.181 -2.815 7.148 1.00 97.25 126 SER A CA 1
ATOM 965 C C . SER A 1 126 ? 15.611 -3.118 5.705 1.00 97.25 126 SER A C 1
ATOM 967 O O . SER A 1 126 ? 16.804 -3.096 5.393 1.00 97.25 126 SER A O 1
ATOM 969 N N . GLU A 1 127 ? 14.649 -3.282 4.794 1.00 97.19 127 GLU A N 1
ATOM 970 C CA . GLU A 1 127 ? 14.883 -3.534 3.371 1.00 97.19 127 GLU A CA 1
ATOM 971 C C . GLU A 1 127 ? 15.215 -2.269 2.581 1.00 97.19 127 GLU A C 1
ATOM 973 O O . GLU A 1 127 ? 15.482 -2.336 1.375 1.00 97.19 127 GLU A O 1
ATOM 978 N N . LYS A 1 128 ? 15.267 -1.105 3.246 1.00 97.25 128 LYS A N 1
ATOM 979 C CA . LYS A 1 128 ? 15.632 0.188 2.654 1.00 97.25 128 LYS A CA 1
ATOM 980 C C . LYS A 1 128 ? 14.730 0.546 1.470 1.00 97.25 128 LYS A C 1
ATOM 982 O O . LYS A 1 128 ? 15.229 0.924 0.406 1.00 97.25 128 LYS A O 1
ATOM 987 N N . VAL A 1 129 ? 13.416 0.383 1.611 1.00 98.38 129 VAL A N 1
ATOM 988 C CA . VAL A 1 129 ? 12.446 0.753 0.560 1.00 98.38 129 VAL A CA 1
ATOM 989 C C . VAL A 1 129 ? 12.420 2.268 0.366 1.00 98.38 129 VAL A C 1
ATOM 991 O O . VAL A 1 129 ? 12.401 2.746 -0.764 1.00 98.38 129 VAL A O 1
ATOM 994 N N . LEU A 1 130 ? 12.561 3.027 1.457 1.00 98.19 130 LEU A N 1
ATOM 995 C CA . LEU A 1 130 ? 12.686 4.486 1.436 1.00 98.19 130 LEU A CA 1
ATOM 996 C C . LEU A 1 130 ? 13.845 4.973 0.537 1.00 98.19 130 LEU A C 1
ATOM 998 O O . LEU A 1 130 ? 13.690 5.953 -0.184 1.00 98.19 130 LEU A O 1
ATOM 1002 N N . GLU A 1 131 ? 14.978 4.255 0.493 1.00 97.44 131 GLU A N 1
ATOM 1003 C CA . GLU A 1 131 ? 16.110 4.554 -0.413 1.00 97.44 131 GLU A CA 1
ATOM 1004 C C . GLU A 1 131 ? 15.794 4.279 -1.899 1.00 97.44 131 GLU A C 1
ATOM 1006 O O . GLU A 1 131 ? 16.493 4.768 -2.791 1.00 97.44 131 GLU A O 1
ATOM 1011 N N . GLU A 1 132 ? 14.777 3.464 -2.184 1.00 98.00 132 GLU A N 1
ATOM 1012 C CA . GLU A 1 132 ? 14.259 3.226 -3.535 1.00 98.00 132 GLU A CA 1
ATOM 1013 C C . GLU A 1 132 ? 13.278 4.332 -3.929 1.00 98.00 132 GLU A C 1
ATOM 1015 O O . GLU A 1 132 ? 13.434 4.941 -4.982 1.00 98.00 132 GLU A O 1
ATOM 1020 N N . MET A 1 133 ? 12.336 4.665 -3.044 1.00 97.94 133 MET A N 1
ATOM 1021 C CA . MET A 1 133 ? 11.342 5.722 -3.261 1.00 97.94 133 MET A CA 1
ATOM 1022 C C . MET A 1 133 ? 11.992 7.107 -3.415 1.00 97.94 133 MET A C 1
ATOM 1024 O O . MET A 1 133 ? 11.635 7.852 -4.324 1.00 97.94 133 MET A O 1
ATOM 1028 N N . VAL A 1 134 ? 13.018 7.433 -2.617 1.00 96.69 134 VAL A N 1
ATOM 1029 C CA . VAL A 1 134 ? 13.835 8.650 -2.817 1.00 96.69 134 VAL A CA 1
ATOM 1030 C C . VAL A 1 134 ? 14.473 8.661 -4.209 1.00 96.69 134 VAL A C 1
ATOM 1032 O O . VAL A 1 134 ? 14.474 9.692 -4.875 1.00 96.69 134 VAL A O 1
ATOM 1035 N N . ARG A 1 135 ? 14.959 7.513 -4.697 1.00 95.56 135 ARG A N 1
ATOM 1036 C CA . ARG A 1 135 ? 15.548 7.407 -6.039 1.00 95.56 135 ARG A CA 1
ATOM 1037 C C . ARG A 1 135 ? 14.507 7.560 -7.147 1.00 95.56 135 ARG A C 1
ATOM 1039 O O . ARG A 1 135 ? 14.843 8.098 -8.196 1.00 95.56 135 ARG A O 1
ATOM 1046 N N . LEU A 1 136 ? 13.264 7.123 -6.927 1.00 94.69 136 LEU A N 1
ATOM 1047 C CA . LEU A 1 136 ? 12.155 7.380 -7.851 1.00 94.69 136 LEU A CA 1
ATOM 1048 C C . LEU A 1 136 ? 11.865 8.876 -7.971 1.00 94.69 136 LEU A C 1
ATOM 1050 O O . LEU A 1 136 ? 11.767 9.366 -9.095 1.00 94.69 136 LEU A O 1
ATOM 1054 N N . ILE A 1 137 ? 11.808 9.581 -6.835 1.00 94.69 137 ILE A N 1
ATOM 1055 C CA . ILE A 1 137 ? 11.606 11.036 -6.747 1.00 94.69 137 ILE A CA 1
ATOM 1056 C C . ILE A 1 137 ? 12.749 11.794 -7.444 1.00 94.69 137 ILE A C 1
ATOM 1058 O O . ILE A 1 137 ? 12.495 12.657 -8.282 1.00 94.69 137 ILE A O 1
ATOM 1062 N N . GLU A 1 138 ? 14.004 11.449 -7.137 1.00 92.31 138 GLU A N 1
ATOM 1063 C CA . GLU A 1 138 ? 15.206 12.105 -7.679 1.00 92.31 138 GLU A CA 1
ATOM 1064 C C . GLU A 1 138 ? 15.485 11.755 -9.163 1.00 92.31 138 GLU A C 1
ATOM 1066 O O . GLU A 1 138 ? 16.186 12.498 -9.856 1.00 92.31 138 GLU A O 1
ATOM 1071 N N . ASN A 1 139 ? 14.950 10.646 -9.691 1.00 89.50 139 ASN A N 1
ATOM 1072 C CA . ASN A 1 139 ? 15.157 10.237 -11.083 1.00 89.50 139 ASN A CA 1
ATOM 1073 C C . ASN A 1 139 ? 14.279 11.039 -12.054 1.00 89.50 139 ASN A C 1
ATOM 1075 O O . ASN A 1 139 ? 13.062 10.869 -12.116 1.00 89.50 139 ASN A O 1
ATOM 1079 N N . GLN A 1 140 ? 14.916 11.837 -12.911 1.00 87.06 140 GLN A N 1
ATOM 1080 C CA . GLN A 1 140 ? 14.222 12.693 -13.873 1.00 87.06 140 GLN A CA 1
ATOM 1081 C C . GLN A 1 140 ? 13.287 11.936 -14.828 1.00 87.06 140 GLN A C 1
ATOM 1083 O O . GLN A 1 140 ? 12.242 12.481 -15.168 1.00 87.06 140 GLN A O 1
ATOM 1088 N N . VAL A 1 141 ? 13.605 10.688 -15.191 1.00 87.56 141 VAL A N 1
ATOM 1089 C CA . VAL A 1 141 ? 12.823 9.878 -16.148 1.00 87.56 141 VAL A CA 1
ATOM 1090 C C . VAL A 1 141 ? 11.596 9.208 -15.506 1.00 87.56 141 VAL A C 1
ATOM 1092 O O . VAL A 1 141 ? 10.710 8.760 -16.226 1.00 87.56 141 VAL A O 1
ATOM 1095 N N . THR A 1 142 ? 11.510 9.136 -14.171 1.00 89.38 142 THR A N 1
ATOM 1096 C CA . THR A 1 142 ? 10.316 8.596 -13.495 1.00 89.38 142 THR A CA 1
ATOM 1097 C C . THR A 1 142 ? 9.096 9.476 -13.791 1.00 89.38 142 THR A C 1
ATOM 1099 O O . THR A 1 142 ? 9.197 10.708 -13.781 1.00 89.38 142 THR A O 1
ATOM 1102 N N . ASP A 1 143 ? 7.948 8.837 -14.013 1.00 90.75 143 ASP A N 1
ATOM 1103 C CA . ASP A 1 143 ? 6.650 9.491 -14.191 1.00 90.75 143 ASP A CA 1
ATOM 1104 C C . ASP A 1 143 ? 6.301 10.438 -13.021 1.00 90.75 143 ASP A C 1
ATOM 1106 O O . ASP A 1 143 ? 6.643 10.173 -11.864 1.00 90.75 143 ASP A O 1
ATOM 1110 N N . SER A 1 144 ? 5.637 11.561 -13.313 1.00 89.19 144 SER A N 1
ATOM 1111 C CA . SER A 1 144 ? 5.336 12.590 -12.310 1.00 89.19 144 SER A CA 1
ATOM 1112 C C . SER A 1 144 ? 4.382 12.110 -11.218 1.00 89.19 144 SER A C 1
ATOM 1114 O O . SER A 1 144 ? 4.624 12.423 -10.055 1.00 89.19 144 SER A O 1
ATOM 1116 N N . GLY A 1 145 ? 3.366 11.309 -11.555 1.00 89.69 145 GLY A N 1
ATOM 1117 C CA . GLY A 1 145 ? 2.441 10.743 -10.571 1.00 89.69 145 GLY A CA 1
ATOM 1118 C C . GLY A 1 145 ? 3.136 9.743 -9.647 1.00 89.69 145 GLY A C 1
ATOM 1119 O O . GLY A 1 145 ? 2.903 9.744 -8.442 1.00 89.69 145 GLY A O 1
ATOM 1120 N N . ILE A 1 146 ? 4.083 8.957 -10.172 1.00 94.31 146 ILE A N 1
ATOM 1121 C CA . ILE A 1 146 ? 4.916 8.049 -9.360 1.00 94.31 146 ILE A CA 1
ATOM 1122 C C . ILE A 1 146 ? 5.814 8.820 -8.385 1.00 94.31 146 ILE A C 1
ATOM 1124 O O . ILE A 1 146 ? 5.931 8.428 -7.219 1.00 94.31 146 ILE A O 1
ATOM 1128 N N . LYS A 1 147 ? 6.439 9.921 -8.829 1.00 94.31 147 LYS A N 1
ATOM 1129 C CA . LYS A 1 147 ? 7.227 10.808 -7.951 1.00 94.31 147 LYS A CA 1
ATOM 1130 C C . LYS A 1 147 ? 6.356 11.406 -6.851 1.00 94.31 147 LYS A C 1
ATOM 1132 O O . LYS A 1 147 ? 6.749 11.389 -5.686 1.00 94.31 147 LYS A O 1
ATOM 1137 N N . GLU A 1 148 ? 5.185 11.915 -7.221 1.00 91.31 148 GLU A N 1
ATOM 1138 C CA . GLU A 1 148 ? 4.254 12.546 -6.294 1.00 91.31 148 GLU A CA 1
ATOM 1139 C C . GLU A 1 148 ? 3.742 11.550 -5.249 1.00 91.31 148 GLU A C 1
ATOM 1141 O O . GLU A 1 148 ? 3.930 11.777 -4.056 1.00 91.31 148 GLU A O 1
ATOM 1146 N N . ARG A 1 149 ? 3.205 10.399 -5.674 1.00 95.69 149 ARG A N 1
ATOM 1147 C CA . ARG A 1 149 ? 2.715 9.340 -4.778 1.00 95.69 149 ARG A CA 1
ATOM 1148 C C . ARG A 1 149 ? 3.811 8.824 -3.840 1.00 95.69 149 ARG A C 1
ATOM 1150 O O . ARG A 1 149 ? 3.573 8.655 -2.646 1.00 95.69 149 ARG A O 1
ATOM 1157 N N . SER A 1 150 ? 5.041 8.664 -4.341 1.00 97.31 150 SER A N 1
ATOM 1158 C CA . SER A 1 150 ? 6.205 8.308 -3.509 1.00 97.31 150 SER A CA 1
ATOM 1159 C C . SER A 1 150 ? 6.494 9.360 -2.430 1.00 97.31 150 SER A C 1
ATOM 1161 O O . SER A 1 150 ? 6.791 9.008 -1.289 1.00 97.31 150 SER A O 1
ATOM 1163 N N . LEU A 1 151 ? 6.408 10.650 -2.771 1.00 96.12 151 LEU A N 1
ATOM 1164 C CA . LEU A 1 151 ? 6.618 11.753 -1.832 1.00 96.12 151 LEU A CA 1
ATOM 1165 C C . LEU A 1 151 ? 5.476 11.858 -0.809 1.00 96.12 151 LEU A C 1
ATOM 1167 O O . LEU A 1 151 ? 5.753 12.085 0.369 1.00 96.12 151 LEU A O 1
ATOM 1171 N N . GLN A 1 152 ? 4.225 11.661 -1.235 1.00 95.75 152 GLN A N 1
ATOM 1172 C CA . GLN A 1 152 ? 3.047 11.632 -0.362 1.00 95.75 152 GLN A CA 1
ATOM 1173 C C . GLN A 1 152 ? 3.176 10.534 0.706 1.00 95.75 152 GLN A C 1
ATOM 1175 O O . GLN A 1 152 ? 3.034 10.832 1.890 1.00 95.75 152 GLN A O 1
ATOM 1180 N N . LEU A 1 153 ? 3.543 9.304 0.320 1.00 97.94 153 LEU A N 1
ATOM 1181 C CA . LEU A 1 153 ? 3.764 8.191 1.256 1.00 97.94 153 LEU A CA 1
ATOM 1182 C C . LEU A 1 153 ? 4.909 8.472 2.242 1.00 97.94 153 LEU A C 1
ATOM 1184 O O . LEU A 1 153 ? 4.723 8.353 3.452 1.00 97.94 153 LEU A O 1
ATOM 1188 N N . ILE A 1 154 ? 6.079 8.913 1.755 1.00 98.06 154 ILE A N 1
ATOM 1189 C CA . ILE A 1 154 ? 7.211 9.265 2.636 1.00 98.06 154 ILE A CA 1
ATOM 1190 C C . ILE A 1 154 ? 6.821 10.376 3.616 1.00 98.06 154 ILE A C 1
ATOM 1192 O O . ILE A 1 154 ? 7.241 10.345 4.772 1.00 98.06 154 ILE A O 1
ATOM 1196 N N . ARG A 1 155 ? 6.027 11.356 3.171 1.00 96.25 155 ARG A N 1
ATOM 1197 C CA . ARG A 1 155 ? 5.521 12.429 4.026 1.00 96.25 155 ARG A CA 1
ATOM 1198 C C . ARG A 1 155 ? 4.561 11.896 5.086 1.00 96.25 155 ARG A C 1
ATOM 1200 O O . ARG A 1 155 ? 4.793 12.166 6.257 1.00 96.25 155 ARG A O 1
ATOM 1207 N N . ALA A 1 156 ? 3.541 11.130 4.702 1.00 96.25 156 ALA A N 1
ATOM 1208 C CA . ALA A 1 156 ? 2.561 10.571 5.633 1.00 96.25 156 ALA A CA 1
ATOM 1209 C C . ALA A 1 156 ? 3.241 9.733 6.731 1.00 96.25 156 ALA A C 1
ATOM 1211 O O . ALA A 1 156 ? 3.015 9.955 7.919 1.00 96.25 156 ALA A O 1
ATOM 1212 N N . TRP A 1 157 ? 4.164 8.847 6.348 1.00 97.62 157 TRP A N 1
ATOM 1213 C CA . TRP A 1 157 ? 4.924 8.034 7.301 1.00 97.62 157 TRP A CA 1
ATOM 1214 C C . TRP A 1 157 ? 5.957 8.842 8.104 1.00 97.62 157 TRP A C 1
ATOM 1216 O O . TRP A 1 157 ? 6.283 8.487 9.230 1.00 97.62 157 TRP A O 1
ATOM 1226 N N . GLY A 1 158 ? 6.496 9.927 7.540 1.00 97.06 158 GLY A N 1
ATOM 1227 C CA . GLY A 1 158 ? 7.457 10.805 8.212 1.00 97.06 158 GLY A CA 1
ATOM 1228 C C . GLY A 1 158 ? 6.839 11.868 9.129 1.00 97.06 158 GLY A C 1
ATOM 1229 O O . GLY A 1 158 ? 7.577 12.480 9.905 1.00 97.06 158 GLY A O 1
ATOM 1230 N N . GLU A 1 159 ? 5.528 12.107 9.023 1.00 95.38 159 GLU A N 1
ATOM 1231 C CA . GLU A 1 159 ? 4.735 13.000 9.884 1.00 95.38 159 GLU A CA 1
ATOM 1232 C C . GLU A 1 159 ? 3.879 12.230 10.915 1.00 95.38 159 GLU A C 1
ATOM 1234 O O . GLU A 1 159 ? 3.433 12.842 11.885 1.00 95.38 159 GLU A O 1
ATOM 1239 N N . SER A 1 160 ? 3.690 10.910 10.758 1.00 95.69 160 SER A N 1
ATOM 1240 C CA . SER A 1 160 ? 2.995 10.061 11.739 1.00 95.69 160 SER A CA 1
ATOM 1241 C C . SER A 1 160 ? 3.803 9.867 13.030 1.00 95.69 160 SER A C 1
ATOM 1243 O O . SER A 1 160 ? 4.986 9.529 12.994 1.00 95.69 160 SER A O 1
ATOM 1245 N N . GLN A 1 161 ? 3.128 10.034 14.171 1.00 94.44 161 GLN A N 1
ATOM 1246 C CA . GLN A 1 161 ? 3.675 9.779 15.510 1.00 94.44 161 GLN A CA 1
ATOM 1247 C C . GLN A 1 161 ? 3.758 8.277 15.817 1.00 94.44 161 GLN A C 1
ATOM 1249 O O . GLN A 1 161 ? 4.646 7.850 16.553 1.00 94.44 161 GLN A O 1
ATOM 1254 N N . ASP A 1 162 ? 2.896 7.458 15.205 1.00 92.88 162 ASP A N 1
ATOM 1255 C CA . ASP A 1 162 ? 2.874 6.005 15.417 1.00 92.88 162 ASP A CA 1
ATOM 1256 C C . ASP A 1 162 ? 4.192 5.348 14.985 1.00 92.88 162 ASP A C 1
ATOM 1258 O O . ASP A 1 162 ? 4.561 4.297 15.499 1.00 92.88 162 ASP A O 1
ATOM 1262 N N . LEU A 1 163 ? 4.938 5.990 14.075 1.00 95.38 163 LEU A N 1
ATOM 1263 C CA . LEU A 1 163 ? 6.216 5.519 13.535 1.00 95.38 163 LEU A CA 1
ATOM 1264 C C . LEU A 1 163 ? 7.453 6.152 14.199 1.00 95.38 163 LEU A C 1
ATOM 1266 O O . LEU A 1 163 ? 8.569 5.934 13.720 1.00 95.38 163 LEU A O 1
ATOM 1270 N N . ASP A 1 164 ? 7.314 6.874 15.318 1.00 94.12 164 ASP A N 1
ATOM 1271 C CA . ASP A 1 164 ? 8.456 7.482 16.032 1.00 94.12 164 ASP A CA 1
ATOM 1272 C C . ASP A 1 164 ? 9.497 6.441 16.507 1.00 94.12 164 ASP A C 1
ATOM 1274 O O . ASP A 1 164 ? 10.685 6.752 16.638 1.00 94.12 164 ASP A O 1
ATOM 1278 N N . TYR A 1 165 ? 9.093 5.175 16.690 1.00 95.62 165 TYR A N 1
ATOM 1279 C CA . TYR A 1 165 ? 10.001 4.056 16.986 1.00 95.62 165 TYR A CA 1
ATOM 1280 C C . TYR A 1 165 ? 10.898 3.647 15.795 1.00 95.62 165 TYR A C 1
ATOM 1282 O O . TYR A 1 165 ? 11.904 2.958 15.985 1.00 95.62 165 TYR A O 1
ATOM 1290 N N . LEU A 1 166 ? 10.584 4.105 14.576 1.00 96.81 166 LEU A N 1
ATOM 1291 C CA . LEU A 1 166 ? 11.352 3.903 13.343 1.00 96.81 166 LEU A CA 1
ATOM 1292 C C . LEU A 1 166 ? 11.812 5.263 12.775 1.00 96.81 166 LEU A C 1
ATOM 1294 O O . LEU A 1 166 ? 11.347 5.701 11.719 1.00 96.81 166 LEU A O 1
ATOM 1298 N N . PRO A 1 167 ? 12.806 5.930 13.398 1.00 96.56 167 PRO A N 1
ATOM 1299 C CA . PRO A 1 167 ? 13.198 7.307 13.063 1.00 96.56 167 PRO A CA 1
ATOM 1300 C C . PRO A 1 167 ? 13.683 7.513 11.615 1.00 96.56 167 PRO A C 1
ATOM 1302 O O . PRO A 1 167 ? 13.814 8.650 11.159 1.00 96.56 167 PRO A O 1
ATOM 1305 N N . VAL A 1 168 ? 13.936 6.434 10.866 1.00 97.81 168 VAL A N 1
ATOM 1306 C CA . VAL A 1 168 ? 14.299 6.469 9.443 1.00 97.81 168 VAL A CA 1
ATOM 1307 C C . VAL A 1 168 ? 13.209 7.089 8.559 1.00 97.81 168 VAL A C 1
ATOM 1309 O O . VAL A 1 168 ? 13.557 7.781 7.600 1.00 97.81 168 VAL A O 1
ATOM 1312 N N . PHE A 1 169 ? 11.919 6.921 8.883 1.00 98.00 169 PHE A N 1
ATOM 1313 C CA . PHE A 1 169 ? 10.817 7.520 8.115 1.00 98.00 169 PHE A CA 1
ATOM 1314 C C . PHE A 1 169 ? 10.862 9.047 8.228 1.00 98.00 169 PHE A C 1
ATOM 1316 O O . PHE A 1 169 ? 11.077 9.749 7.234 1.00 98.00 169 PHE A O 1
ATOM 1323 N N . ARG A 1 170 ? 10.807 9.552 9.466 1.00 97.56 170 ARG A N 1
ATOM 1324 C CA . ARG A 1 170 ? 10.923 10.979 9.791 1.00 97.56 170 ARG A CA 1
ATOM 1325 C C . ARG A 1 170 ? 12.218 11.596 9.257 1.00 97.56 170 ARG A C 1
ATOM 1327 O O . ARG A 1 170 ? 12.187 12.677 8.671 1.00 97.56 170 ARG A O 1
ATOM 1334 N N . GLN A 1 171 ? 13.357 10.912 9.395 1.00 97.50 171 GLN A N 1
ATOM 1335 C CA . GLN A 1 171 ? 14.636 11.399 8.867 1.00 97.50 171 GLN A CA 1
ATOM 1336 C C . GLN A 1 171 ? 14.635 11.484 7.334 1.00 97.50 171 GLN A C 1
ATOM 1338 O O . GLN A 1 171 ? 15.160 12.452 6.781 1.00 97.50 171 GLN A O 1
ATOM 1343 N N . THR A 1 172 ? 14.043 10.510 6.637 1.00 97.19 172 THR A N 1
ATOM 1344 C CA . THR A 1 172 ? 13.954 10.519 5.167 1.00 97.19 172 THR A CA 1
ATOM 1345 C C . THR A 1 172 ? 13.083 11.671 4.676 1.00 97.19 172 THR A C 1
ATOM 1347 O O . THR A 1 172 ? 13.511 12.426 3.801 1.00 97.19 172 THR A O 1
ATOM 1350 N N . TYR A 1 173 ? 11.910 11.867 5.282 1.00 96.88 173 TYR A N 1
ATOM 1351 C CA . TYR A 1 173 ? 11.032 12.990 4.955 1.00 96.88 173 TYR A CA 1
ATOM 1352 C C . TYR A 1 173 ? 11.715 14.348 5.186 1.00 96.88 173 TYR A C 1
ATOM 1354 O O . TYR A 1 173 ? 11.751 15.186 4.283 1.00 96.88 173 TYR A O 1
ATOM 1362 N N . MET A 1 174 ? 12.344 14.550 6.350 1.00 95.31 174 MET A N 1
ATOM 1363 C CA . MET A 1 174 ? 13.057 15.798 6.652 1.00 95.31 174 MET A CA 1
ATOM 1364 C C . MET A 1 174 ? 14.248 16.030 5.708 1.00 95.31 174 MET A C 1
ATOM 1366 O O . MET A 1 174 ? 14.507 17.167 5.317 1.00 95.31 174 MET A O 1
ATOM 1370 N N . ASN A 1 175 ? 14.940 14.970 5.271 1.00 94.69 175 ASN A N 1
ATOM 1371 C CA . ASN A 1 175 ? 16.002 15.075 4.268 1.00 94.69 175 ASN A CA 1
ATOM 1372 C C . ASN A 1 175 ? 15.473 15.572 2.912 1.00 94.69 175 ASN A C 1
ATOM 1374 O O . ASN A 1 175 ? 16.103 16.441 2.316 1.00 94.69 175 ASN A O 1
ATOM 1378 N N . LEU A 1 176 ? 14.332 15.062 2.431 1.00 93.25 176 LEU A N 1
ATOM 1379 C CA . LEU A 1 176 ? 13.704 15.535 1.187 1.00 93.25 176 LEU A CA 1
ATOM 1380 C C . LEU A 1 176 ? 13.228 16.990 1.311 1.00 93.25 176 LEU A C 1
ATOM 1382 O O . LEU A 1 176 ? 13.512 17.815 0.442 1.00 93.25 176 LEU A O 1
ATOM 1386 N N . LYS A 1 177 ? 12.571 17.320 2.431 1.00 88.94 177 LYS A N 1
ATOM 1387 C CA . LYS A 1 177 ? 12.080 18.670 2.743 1.00 88.94 177 LYS A CA 1
ATOM 1388 C C . LYS A 1 177 ? 13.203 19.713 2.739 1.00 88.94 177 LYS A C 1
ATOM 1390 O O . LYS A 1 177 ? 13.047 20.776 2.148 1.00 88.94 177 LYS A O 1
ATOM 1395 N N . ASN A 1 178 ? 14.352 19.387 3.333 1.00 84.56 178 ASN A N 1
ATOM 1396 C CA . ASN A 1 178 ? 15.503 20.290 3.443 1.00 84.56 178 ASN A CA 1
ATOM 1397 C C . ASN A 1 178 ? 16.333 20.421 2.152 1.00 84.56 178 ASN A C 1
ATOM 1399 O O . ASN A 1 178 ? 17.168 21.316 2.055 1.00 84.56 178 ASN A O 1
ATOM 1403 N N . ARG A 1 179 ? 16.159 19.520 1.177 1.00 76.00 179 ARG A N 1
ATOM 1404 C CA . ARG A 1 179 ? 16.931 19.507 -0.079 1.00 76.00 179 ARG A CA 1
ATOM 1405 C C . ARG A 1 179 ? 16.309 20.340 -1.203 1.00 76.00 179 ARG A C 1
ATOM 1407 O O . ARG A 1 179 ? 16.886 20.382 -2.286 1.00 76.00 179 ARG A O 1
ATOM 1414 N N . ASN A 1 180 ? 15.131 20.934 -0.991 1.00 59.88 180 ASN A N 1
ATOM 1415 C CA . ASN A 1 180 ? 14.311 21.534 -2.053 1.00 59.88 180 ASN A CA 1
ATOM 1416 C C . ASN A 1 180 ? 14.075 20.578 -3.248 1.00 59.88 180 ASN A C 1
ATOM 1418 O O . ASN A 1 180 ? 13.862 21.021 -4.371 1.00 59.88 180 ASN A O 1
ATOM 1422 N N . THR A 1 181 ? 14.072 19.257 -3.010 1.00 55.00 181 THR A N 1
ATOM 1423 C CA . THR A 1 181 ? 13.677 18.243 -4.013 1.00 55.00 181 THR A CA 1
ATOM 1424 C C . THR A 1 181 ? 12.158 18.197 -4.221 1.00 55.00 181 THR A C 1
ATOM 1426 O O . THR A 1 181 ? 11.666 17.467 -5.076 1.00 55.00 181 THR A O 1
ATOM 1429 N N . LEU A 1 182 ? 11.416 18.997 -3.449 1.00 53.06 182 LEU A N 1
ATOM 1430 C CA . LEU A 1 182 ? 10.044 19.395 -3.741 1.00 53.06 182 LEU A CA 1
ATOM 1431 C C . LEU A 1 182 ? 10.044 20.135 -5.094 1.00 53.06 182 LEU A C 1
ATOM 1433 O O . LEU A 1 182 ? 10.760 21.134 -5.210 1.00 53.06 182 LEU A O 1
ATOM 1437 N N . PRO A 1 183 ? 9.303 19.677 -6.122 1.00 44.03 183 PRO A N 1
ATOM 1438 C CA . PRO A 1 183 ? 9.388 20.276 -7.450 1.00 44.03 183 PRO A CA 1
ATOM 1439 C C . PRO A 1 183 ? 9.046 21.772 -7.424 1.00 44.03 183 PRO A C 1
ATOM 1441 O O . PRO A 1 183 ? 7.988 22.176 -6.937 1.00 44.03 183 PRO A O 1
ATOM 1444 N N . ALA A 1 184 ? 9.954 22.595 -7.957 1.00 44.09 184 ALA A N 1
ATOM 1445 C CA . ALA A 1 184 ? 9.804 24.045 -8.006 1.00 44.09 184 ALA A CA 1
ATOM 1446 C C . ALA A 1 184 ? 8.585 24.427 -8.865 1.00 44.09 184 ALA 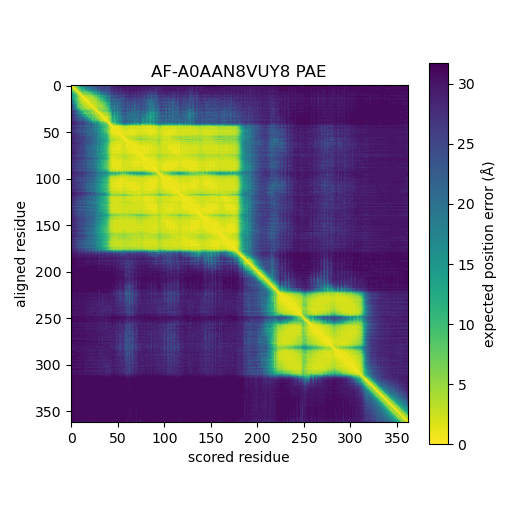A C 1
ATOM 1448 O O . ALA A 1 184 ? 8.627 24.363 -10.091 1.00 44.09 184 ALA A O 1
ATOM 1449 N N . GLY A 1 185 ? 7.494 24.780 -8.187 1.00 45.69 185 GLY A N 1
ATOM 1450 C CA . GLY A 1 185 ? 6.161 24.975 -8.762 1.00 45.69 185 GLY A CA 1
ATOM 1451 C C . GLY A 1 185 ? 5.064 24.703 -7.731 1.00 45.69 185 GLY A C 1
ATOM 1452 O O . GLY A 1 185 ? 4.079 25.430 -7.675 1.00 45.69 185 GLY A O 1
ATOM 1453 N N . TYR A 1 186 ? 5.289 23.743 -6.830 1.00 45.97 186 TYR A N 1
ATOM 1454 C CA . TYR A 1 186 ? 4.351 23.413 -5.757 1.00 45.97 186 TYR A CA 1
ATOM 1455 C C . TYR A 1 186 ? 4.745 24.139 -4.470 1.00 45.97 186 TYR A C 1
ATOM 1457 O O . TYR A 1 186 ? 5.418 23.585 -3.599 1.00 45.97 186 TYR A O 1
ATOM 1465 N N . SER A 1 187 ? 4.324 25.405 -4.358 1.00 41.47 187 SER A N 1
ATOM 1466 C CA . SER A 1 187 ? 4.288 26.077 -3.052 1.00 41.47 187 SER A CA 1
ATOM 1467 C C . SER A 1 187 ? 3.432 25.265 -2.073 1.00 41.47 187 SER A C 1
ATOM 1469 O O . SER A 1 187 ? 2.591 24.463 -2.489 1.00 41.47 187 SER A O 1
ATOM 1471 N N . LEU A 1 188 ? 3.579 25.549 -0.777 1.00 40.38 188 LEU A N 1
ATOM 1472 C CA . LEU A 1 188 ? 2.621 25.128 0.248 1.00 40.38 188 LEU A CA 1
ATOM 1473 C C . LEU A 1 188 ? 1.184 25.495 -0.181 1.00 40.38 188 LEU A C 1
ATOM 1475 O O . LEU A 1 188 ? 0.272 24.715 0.061 1.00 40.38 188 LEU A O 1
ATOM 1479 N N . GLU A 1 189 ? 1.015 26.605 -0.911 1.00 42.19 189 GLU A N 1
ATOM 1480 C CA . GLU A 1 189 ? -0.219 27.034 -1.581 1.00 42.19 189 GLU A CA 1
ATOM 1481 C C . GLU A 1 189 ? -0.756 26.063 -2.632 1.00 42.19 189 GLU A C 1
ATOM 1483 O O . GLU A 1 189 ? -1.960 25.929 -2.678 1.00 42.19 189 GLU A O 1
ATOM 1488 N N . SER A 1 190 ? 0.029 25.330 -3.430 1.00 39.91 190 SER A N 1
ATOM 1489 C CA . SER A 1 190 ? -0.574 24.482 -4.481 1.00 39.91 190 SER A CA 1
ATOM 1490 C C . SER A 1 190 ? -1.326 23.289 -3.889 1.00 39.91 190 SER A C 1
ATOM 1492 O O . SER A 1 190 ? -2.450 23.007 -4.295 1.00 39.91 190 SER A O 1
ATOM 1494 N N . TYR A 1 191 ? -0.766 22.630 -2.871 1.00 41.66 191 TYR A N 1
ATOM 1495 C CA . TYR A 1 191 ? -1.510 21.613 -2.123 1.00 41.66 191 TYR A CA 1
ATOM 1496 C C . TYR A 1 191 ? -2.387 22.214 -1.022 1.00 41.66 191 TYR A C 1
ATOM 1498 O O . TYR A 1 191 ? -3.330 21.556 -0.623 1.00 41.66 191 TYR A O 1
ATOM 1506 N N . ARG A 1 192 ? -2.198 23.473 -0.600 1.00 42.44 192 ARG A N 1
ATOM 1507 C CA . ARG A 1 192 ? -3.248 24.274 0.065 1.00 42.44 192 ARG A CA 1
ATOM 1508 C C . ARG A 1 192 ? -4.220 24.945 -0.924 1.00 42.44 192 ARG A C 1
ATOM 1510 O O . ARG A 1 192 ? -4.973 25.802 -0.502 1.00 42.44 192 ARG A O 1
ATOM 1517 N N . GLN A 1 193 ? -4.248 24.577 -2.202 1.00 38.34 193 GLN A N 1
ATOM 1518 C CA . GLN A 1 193 ? -5.259 25.009 -3.186 1.00 38.34 193 GLN A CA 1
ATOM 1519 C C . GLN A 1 193 ? -5.883 23.797 -3.897 1.00 38.34 193 GLN A C 1
ATOM 1521 O O . GLN A 1 193 ? -6.916 23.923 -4.539 1.00 38.34 193 GLN A O 1
ATOM 1526 N N . GLN A 1 194 ? -5.319 22.602 -3.682 1.00 42.09 194 GLN A N 1
ATOM 1527 C CA . GLN A 1 194 ? -6.054 21.332 -3.657 1.00 42.09 194 GLN A CA 1
ATOM 1528 C C . GLN A 1 194 ? -6.617 20.976 -2.261 1.00 42.09 194 GLN A C 1
ATOM 1530 O O . GLN A 1 194 ? -7.504 20.136 -2.181 1.00 42.09 194 GLN A O 1
ATOM 1535 N N . MET A 1 195 ? -6.123 21.590 -1.173 1.00 34.84 195 MET A N 1
ATOM 1536 C CA . MET A 1 195 ? -6.614 21.403 0.214 1.00 34.84 195 MET A CA 1
ATOM 1537 C C . MET A 1 195 ? -7.014 22.718 0.911 1.00 34.84 195 MET A C 1
ATOM 1539 O O . MET A 1 195 ? -7.231 22.730 2.120 1.00 34.84 195 MET A O 1
ATOM 1543 N N . SER A 1 196 ? -7.113 23.824 0.172 1.00 32.12 196 SER A N 1
ATOM 1544 C CA . SER A 1 196 ? -8.183 24.796 0.440 1.00 32.12 196 SER A CA 1
ATOM 1545 C C . SER A 1 196 ? -9.236 24.570 -0.640 1.00 32.12 196 SER A C 1
ATOM 1547 O O . SER A 1 196 ? -8.864 24.144 -1.740 1.00 32.12 196 SER A O 1
ATOM 1549 N N . PRO A 1 197 ? -10.520 24.836 -0.363 1.00 38.78 197 PRO A N 1
ATOM 1550 C CA . PRO A 1 197 ? -11.542 24.825 -1.398 1.00 38.78 197 PRO A CA 1
ATOM 1551 C C . PRO A 1 197 ? -11.159 25.775 -2.542 1.00 38.78 197 PRO A C 1
ATOM 1553 O O . PRO A 1 197 ? -10.474 26.773 -2.295 1.00 38.78 197 PRO A O 1
ATOM 1556 N N . PRO A 1 198 ? -11.642 25.536 -3.772 1.00 36.41 198 PRO A N 1
ATOM 1557 C CA . PRO A 1 198 ? -11.796 26.611 -4.736 1.00 36.41 198 PRO A CA 1
ATOM 1558 C C . PRO A 1 198 ? -12.662 27.702 -4.094 1.00 36.41 198 PRO A C 1
ATOM 1560 O O . PRO A 1 198 ? -13.858 27.510 -3.869 1.00 36.41 198 PRO A O 1
ATOM 1563 N N . GLU A 1 199 ? -12.038 28.824 -3.749 1.00 35.03 199 GLU A N 1
ATOM 1564 C CA . GLU A 1 199 ? -12.745 30.035 -3.351 1.00 35.03 199 GLU A CA 1
ATOM 1565 C C . GLU A 1 199 ? -13.530 30.493 -4.596 1.00 35.03 199 GLU A C 1
ATOM 1567 O O . GLU A 1 199 ? -12.932 30.794 -5.626 1.00 35.03 199 GLU A O 1
ATOM 1572 N N . GLU A 1 200 ? -14.864 30.424 -4.512 1.00 34.56 200 GLU A N 1
ATOM 1573 C CA . GLU A 1 200 ? -15.841 30.542 -5.614 1.00 34.56 200 GLU A CA 1
ATOM 1574 C C . GLU A 1 200 ? -15.929 29.358 -6.614 1.00 34.56 200 GLU A C 1
ATOM 1576 O O . GLU A 1 200 ? -15.662 29.477 -7.809 1.00 34.56 200 GLU A O 1
ATOM 1581 N N . TYR A 1 201 ? -16.530 28.251 -6.163 1.00 35.59 201 TYR A N 1
ATOM 1582 C CA . TYR A 1 201 ? -17.775 27.810 -6.819 1.00 35.59 201 TYR A CA 1
ATOM 1583 C C . TYR A 1 201 ? -18.962 28.224 -5.928 1.00 35.59 201 TYR A C 1
ATOM 1585 O O . TYR A 1 201 ? -18.800 28.266 -4.708 1.00 35.59 201 TYR A O 1
ATOM 1593 N N . PRO A 1 202 ? -20.122 28.607 -6.496 1.00 33.38 202 PRO A N 1
ATOM 1594 C CA . PRO A 1 202 ? -21.131 29.373 -5.766 1.00 33.38 202 PRO A CA 1
ATOM 1595 C C . PRO A 1 202 ? -21.801 28.561 -4.651 1.00 33.38 202 PRO A C 1
ATOM 1597 O O . PRO A 1 202 ? -22.522 27.600 -4.915 1.00 33.38 202 PRO A O 1
ATOM 1600 N N . ILE A 1 203 ? -21.590 29.007 -3.413 1.00 37.12 203 ILE A N 1
ATOM 1601 C CA . ILE A 1 203 ? -22.266 28.527 -2.204 1.00 37.12 203 ILE A CA 1
ATOM 1602 C C . ILE A 1 203 ? -23.614 29.256 -2.076 1.00 37.12 203 ILE A C 1
ATOM 1604 O O . ILE A 1 203 ? -23.665 30.481 -2.214 1.00 37.12 203 ILE A O 1
ATOM 1608 N N . PRO A 1 204 ? -24.705 28.522 -1.822 1.00 35.19 204 PRO A N 1
ATOM 1609 C CA . PRO A 1 204 ? -25.671 28.949 -0.804 1.00 35.19 204 PRO A CA 1
ATOM 1610 C C . PRO A 1 204 ? -25.532 28.101 0.467 1.00 35.19 204 PRO A C 1
ATOM 1612 O O . PRO A 1 204 ? -25.322 26.892 0.389 1.00 35.19 204 PRO A O 1
ATOM 1615 N N . ASP A 1 205 ? -25.608 28.759 1.623 1.00 36.19 205 ASP A N 1
ATOM 1616 C CA . ASP A 1 205 ? -25.223 28.228 2.936 1.00 36.19 205 ASP A CA 1
ATOM 1617 C C . ASP A 1 205 ? -25.992 26.982 3.402 1.00 36.19 205 ASP A C 1
ATOM 1619 O O . ASP A 1 205 ? -27.207 26.893 3.231 1.00 36.19 205 ASP A O 1
ATOM 1623 N N . MET A 1 206 ? -25.306 26.120 4.165 1.00 32.59 206 MET A N 1
ATOM 1624 C CA . MET A 1 206 ? -25.885 25.474 5.350 1.00 32.59 206 MET A CA 1
ATOM 1625 C C . MET A 1 206 ? -24.833 25.329 6.461 1.00 32.59 206 MET A C 1
ATOM 1627 O O . MET A 1 206 ? -23.716 24.871 6.225 1.00 32.59 206 MET A O 1
ATOM 1631 N N . ASP A 1 207 ? -25.219 25.733 7.673 1.00 30.05 207 ASP A N 1
ATOM 1632 C CA . ASP A 1 207 ? -24.401 25.704 8.890 1.00 30.05 207 ASP A CA 1
ATOM 1633 C C . ASP A 1 207 ? -24.154 24.283 9.432 1.00 30.05 207 ASP A C 1
ATOM 1635 O O . ASP A 1 207 ? -24.926 23.350 9.203 1.00 30.05 207 ASP A O 1
ATOM 1639 N N . LEU A 1 208 ? -23.088 24.137 10.226 1.00 37.09 208 LEU A N 1
ATOM 1640 C CA . LEU A 1 208 ? -22.769 22.906 10.956 1.00 37.09 208 LEU A CA 1
ATOM 1641 C C . LEU A 1 208 ? -23.786 22.616 12.071 1.00 37.09 208 LEU A C 1
ATOM 1643 O O . LEU A 1 208 ? -24.010 23.474 12.922 1.00 37.09 208 LEU A O 1
ATOM 1647 N N . HIS A 1 209 ? -24.192 21.350 12.220 1.00 31.55 209 HIS A N 1
ATOM 1648 C CA . HIS A 1 209 ? -24.264 20.709 13.542 1.00 31.55 209 HIS A CA 1
ATOM 1649 C C . HIS A 1 209 ? -24.339 19.173 13.468 1.00 31.55 209 HIS A C 1
ATOM 1651 O O . HIS A 1 209 ? -25.060 18.623 12.647 1.00 31.55 209 HIS A O 1
ATOM 1657 N N . GLY A 1 210 ? -23.670 18.498 14.413 1.00 25.86 210 GLY A N 1
ATOM 1658 C CA . GLY A 1 210 ? -23.932 17.092 14.761 1.00 25.86 210 GLY A CA 1
ATOM 1659 C C . GLY A 1 210 ? -22.917 16.084 14.218 1.00 25.86 210 GLY A C 1
ATOM 1660 O O . GLY A 1 210 ? -22.833 15.847 13.020 1.00 25.86 210 GLY A O 1
ATOM 1661 N N . ALA A 1 211 ? -22.164 15.455 15.120 1.00 38.84 211 ALA A N 1
ATOM 1662 C CA . ALA A 1 211 ? -21.406 14.247 14.812 1.00 38.84 211 ALA A CA 1
ATOM 1663 C C . ALA A 1 211 ? -22.309 13.019 15.004 1.00 38.84 211 ALA A C 1
ATOM 1665 O O . ALA A 1 211 ? -22.985 12.950 16.026 1.00 38.84 211 ALA A O 1
ATOM 1666 N N . ASP A 1 212 ? -22.267 12.042 14.094 1.00 27.61 212 ASP A N 1
ATOM 1667 C CA . ASP A 1 212 ? -21.579 10.782 14.404 1.00 27.61 212 ASP A CA 1
ATOM 1668 C C . ASP A 1 212 ? -21.384 9.866 13.177 1.00 27.61 212 ASP A C 1
ATOM 1670 O O . ASP A 1 212 ? -21.907 10.103 12.093 1.00 27.61 212 ASP A O 1
ATOM 1674 N N . HIS A 1 213 ? -20.551 8.846 13.381 1.00 40.91 213 HIS A N 1
ATOM 1675 C CA . HIS A 1 213 ? -20.124 7.766 12.482 1.00 40.91 213 HIS A CA 1
ATOM 1676 C C . HIS A 1 213 ? -20.983 7.360 11.253 1.00 40.91 213 HIS A C 1
ATOM 1678 O O . HIS A 1 213 ? -22.197 7.203 11.312 1.00 40.91 213 HIS A O 1
ATOM 1684 N N . THR A 1 214 ? -20.251 6.915 10.216 1.00 37.69 214 THR A N 1
ATOM 1685 C CA . THR A 1 214 ? -20.664 6.209 8.974 1.00 37.69 214 THR A CA 1
ATOM 1686 C C . THR A 1 214 ? -21.090 7.064 7.770 1.00 37.69 214 THR A C 1
ATOM 1688 O O . THR A 1 214 ? -22.260 7.340 7.557 1.00 37.69 214 THR A O 1
ATOM 1691 N N . THR A 1 215 ? -20.119 7.375 6.899 1.00 34.28 215 THR A N 1
ATOM 1692 C CA . THR A 1 215 ? -20.188 7.179 5.431 1.00 34.28 215 THR A CA 1
ATOM 1693 C C . THR A 1 215 ? -18.817 7.499 4.826 1.00 34.28 215 THR A C 1
ATOM 1695 O O . THR A 1 215 ? -18.362 8.639 4.867 1.00 34.28 215 THR A O 1
ATOM 1698 N N . TYR A 1 216 ? -18.142 6.497 4.254 1.00 33.12 21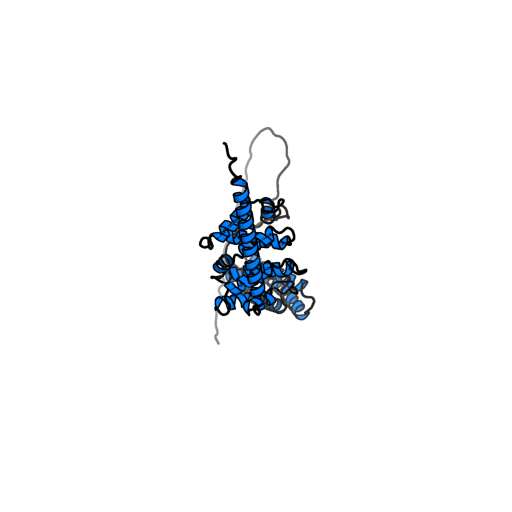6 TYR A N 1
ATOM 1699 C CA . TYR A 1 216 ? -17.025 6.752 3.338 1.00 33.12 216 TYR A CA 1
ATOM 1700 C C . TYR A 1 216 ? -17.594 7.261 2.001 1.00 33.12 216 TYR A C 1
ATOM 1702 O O . TYR A 1 216 ? -18.608 6.722 1.552 1.00 33.12 216 TYR A O 1
ATOM 1710 N N . PRO A 1 217 ? -16.968 8.245 1.328 1.00 36.94 217 PRO A N 1
ATOM 1711 C CA . PRO A 1 217 ? -17.438 8.737 0.036 1.00 36.94 217 PRO A CA 1
ATOM 1712 C C . PRO A 1 217 ? -17.133 7.711 -1.066 1.00 36.94 217 PRO A C 1
ATOM 1714 O O . PRO A 1 217 ? -16.130 7.806 -1.773 1.00 36.94 217 PRO A O 1
ATOM 1717 N N . PHE A 1 218 ? -17.989 6.696 -1.191 1.00 36.44 218 PHE A N 1
ATOM 1718 C CA . PHE A 1 218 ? -17.868 5.686 -2.237 1.00 36.44 218 PHE A CA 1
ATOM 1719 C C . PHE A 1 218 ? -18.167 6.279 -3.617 1.00 36.44 218 PHE A C 1
ATOM 1721 O O . PHE A 1 218 ? -19.037 7.135 -3.792 1.00 36.44 218 PHE A O 1
ATOM 1728 N N . ASN A 1 219 ? -17.436 5.803 -4.624 1.00 44.03 219 ASN A N 1
ATOM 1729 C CA . ASN A 1 219 ? -17.594 6.233 -6.007 1.00 44.03 219 ASN A CA 1
ATOM 1730 C C . ASN A 1 219 ? -18.821 5.554 -6.648 1.00 44.03 219 ASN A C 1
ATOM 1732 O O . ASN A 1 219 ? -18.694 4.603 -7.419 1.00 44.03 219 ASN A O 1
ATOM 1736 N N . TYR A 1 220 ? -20.018 6.059 -6.334 1.00 43.47 220 TYR A N 1
ATOM 1737 C CA . TYR A 1 220 ? -21.310 5.522 -6.792 1.00 43.47 220 TYR A CA 1
ATOM 1738 C C . TYR A 1 220 ? -21.511 5.498 -8.326 1.00 43.47 220 TYR A C 1
ATOM 1740 O O . TYR A 1 220 ? -22.525 4.989 -8.796 1.00 43.47 220 TYR A O 1
ATOM 1748 N N . GLY A 1 221 ? -20.570 6.020 -9.121 1.00 43.09 221 GLY A N 1
ATOM 1749 C CA . GLY A 1 221 ? -20.581 5.911 -10.585 1.00 43.09 221 GLY A CA 1
ATOM 1750 C C . GLY A 1 221 ? -20.093 4.563 -11.139 1.00 43.09 221 GLY A C 1
ATOM 1751 O O . GLY A 1 221 ? -20.199 4.348 -12.342 1.00 43.09 221 GLY A O 1
ATOM 1752 N N . SER A 1 222 ? -19.553 3.669 -10.299 1.00 54.53 222 SER A N 1
ATOM 1753 C CA . SER A 1 222 ? -18.945 2.394 -10.726 1.00 54.53 222 SER A CA 1
ATOM 1754 C C . SER A 1 222 ? -19.408 1.178 -9.902 1.00 54.53 222 SER A C 1
ATOM 1756 O O . SER A 1 222 ? -18.630 0.248 -9.696 1.00 54.53 222 SER A O 1
ATOM 1758 N N . LEU A 1 223 ? -20.660 1.174 -9.430 1.00 69.31 223 LEU A N 1
ATOM 1759 C CA . LEU A 1 223 ? -21.240 0.013 -8.743 1.00 69.31 223 LEU A CA 1
ATOM 1760 C C . LEU A 1 223 ? -21.403 -1.188 -9.692 1.00 69.31 223 LEU A C 1
ATOM 1762 O O . LEU A 1 223 ? -21.930 -1.045 -10.801 1.00 69.31 223 LEU A O 1
ATOM 1766 N N . SER A 1 224 ? -21.021 -2.375 -9.219 1.00 79.69 224 SER A N 1
ATOM 1767 C CA . SER A 1 224 ? -21.368 -3.668 -9.822 1.00 79.69 224 SER A CA 1
ATOM 1768 C C . SER A 1 224 ? -22.884 -3.915 -9.822 1.00 79.69 224 SER A C 1
ATOM 1770 O O . SER A 1 224 ? -23.647 -3.234 -9.133 1.00 79.69 224 SER A O 1
ATOM 1772 N N . GLN A 1 225 ? -23.351 -4.896 -10.603 1.00 78.06 225 GLN A N 1
ATOM 1773 C CA . GLN A 1 225 ? -24.780 -5.234 -10.643 1.00 78.06 225 GLN A CA 1
ATOM 1774 C C . GLN A 1 225 ? -25.280 -5.764 -9.288 1.00 78.06 225 GLN A C 1
ATOM 1776 O O . GLN A 1 225 ? -26.435 -5.539 -8.931 1.00 78.06 225 GLN A O 1
ATOM 1781 N N . GLU A 1 226 ? -24.413 -6.428 -8.525 1.00 79.75 226 GLU A N 1
ATOM 1782 C CA . GLU A 1 226 ? -24.666 -6.922 -7.173 1.00 79.75 226 GLU A CA 1
ATOM 1783 C C . GLU A 1 226 ? -24.818 -5.766 -6.170 1.00 79.75 226 GLU A C 1
ATOM 1785 O O . GLU A 1 226 ? -25.830 -5.701 -5.476 1.00 79.75 226 GLU A O 1
ATOM 1790 N N . GLU A 1 227 ? -23.887 -4.804 -6.156 1.00 83.62 227 GLU A N 1
ATOM 1791 C CA . GLU A 1 227 ? -23.961 -3.623 -5.276 1.00 83.62 227 GLU A CA 1
ATOM 1792 C C . GLU A 1 227 ? -25.171 -2.731 -5.601 1.00 83.62 227 GLU A C 1
ATOM 1794 O O . GLU A 1 227 ? -25.803 -2.184 -4.696 1.00 83.62 227 GLU A O 1
ATOM 1799 N N . LYS A 1 228 ? -25.542 -2.606 -6.887 1.00 85.88 228 LYS A N 1
ATOM 1800 C CA . LYS A 1 228 ? -26.786 -1.926 -7.292 1.00 85.88 228 LYS A CA 1
ATOM 1801 C C . LYS A 1 228 ? -28.011 -2.606 -6.671 1.00 85.88 228 LYS A C 1
ATOM 1803 O O . LYS A 1 228 ? -28.861 -1.914 -6.120 1.00 85.88 228 LYS A O 1
ATOM 1808 N N . LYS A 1 229 ? -28.101 -3.941 -6.735 1.00 87.94 229 LYS A N 1
ATOM 1809 C CA . LYS A 1 229 ? -29.223 -4.720 -6.174 1.00 87.94 229 LYS A CA 1
ATOM 1810 C C . LYS A 1 229 ? -29.305 -4.590 -4.651 1.00 87.94 229 LYS A C 1
ATOM 1812 O O . LYS A 1 229 ? -30.379 -4.298 -4.134 1.00 87.94 229 LYS A O 1
ATOM 1817 N N . GLU A 1 230 ? -28.178 -4.716 -3.952 1.00 88.56 230 GLU A N 1
ATOM 1818 C CA . GLU A 1 230 ? -28.108 -4.536 -2.495 1.00 88.56 230 GLU A CA 1
ATOM 1819 C C . GLU A 1 230 ? -28.564 -3.127 -2.073 1.00 88.56 230 GLU A C 1
ATOM 1821 O O . GLU A 1 230 ? -29.387 -2.977 -1.168 1.00 88.56 230 GLU A O 1
ATOM 1826 N N . PHE A 1 231 ? -28.112 -2.084 -2.778 1.00 89.75 231 PHE A N 1
ATOM 1827 C CA . PHE A 1 231 ? -28.535 -0.710 -2.505 1.00 89.75 231 PHE A CA 1
ATOM 1828 C C . PHE A 1 231 ? -30.046 -0.492 -2.712 1.00 89.75 231 PHE A C 1
ATOM 1830 O O . PHE A 1 231 ? -30.693 0.176 -1.896 1.00 89.75 231 PHE A O 1
ATOM 1837 N N . LEU A 1 232 ? -30.618 -1.055 -3.784 1.00 91.38 232 LEU A N 1
ATOM 1838 C CA . LEU A 1 232 ? -32.057 -0.993 -4.061 1.00 91.38 232 LEU A CA 1
ATOM 1839 C C . LEU A 1 232 ? -32.869 -1.689 -2.960 1.00 91.38 232 LEU A C 1
ATOM 1841 O O . LEU A 1 232 ? -33.870 -1.142 -2.498 1.00 91.38 232 LEU A O 1
ATOM 1845 N N . GLU A 1 233 ? -32.416 -2.850 -2.486 1.00 91.00 233 GLU A N 1
ATOM 1846 C CA . GLU A 1 233 ? -33.069 -3.596 -1.407 1.00 91.00 233 GLU A CA 1
ATOM 1847 C C . GLU A 1 233 ? -33.036 -2.836 -0.066 1.00 91.00 233 GLU A C 1
ATOM 1849 O O . GLU A 1 233 ? -34.072 -2.678 0.585 1.00 91.00 233 GLU A O 1
ATOM 1854 N N . ILE A 1 234 ? -31.883 -2.284 0.330 1.00 88.94 234 ILE A N 1
ATOM 1855 C CA . ILE A 1 234 ? -31.744 -1.481 1.562 1.00 88.94 234 ILE A CA 1
ATOM 1856 C C . ILE A 1 234 ? -32.623 -0.220 1.508 1.00 88.94 234 ILE A C 1
ATOM 1858 O O . ILE A 1 234 ? -33.281 0.138 2.494 1.00 88.94 234 ILE A O 1
ATOM 1862 N N . THR A 1 235 ? -32.660 0.440 0.348 1.00 91.81 235 THR A N 1
ATOM 1863 C CA . THR A 1 235 ? -33.461 1.652 0.127 1.00 91.81 235 THR A CA 1
ATOM 1864 C C . THR A 1 235 ? -34.957 1.340 0.196 1.00 91.81 235 THR A C 1
ATOM 1866 O O . THR A 1 235 ? -35.694 2.040 0.891 1.00 91.81 235 THR A O 1
ATOM 1869 N N . ARG A 1 236 ? -35.399 0.240 -0.431 1.00 94.06 236 ARG A N 1
ATOM 1870 C CA . ARG A 1 236 ? -36.780 -0.260 -0.352 1.00 94.06 236 ARG A CA 1
ATOM 1871 C C . ARG A 1 236 ? -37.207 -0.526 1.085 1.00 94.06 236 ARG A C 1
ATOM 1873 O O . ARG A 1 236 ? -38.195 0.045 1.530 1.00 94.06 236 ARG A O 1
ATOM 1880 N N . ASN A 1 237 ? -36.429 -1.312 1.829 1.00 92.38 237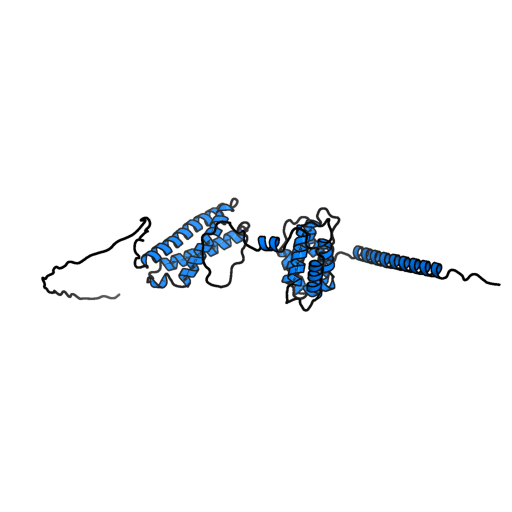 ASN A N 1
ATOM 1881 C CA . ASN A 1 237 ? -36.730 -1.634 3.225 1.00 92.38 237 ASN A CA 1
ATOM 1882 C C . ASN A 1 237 ? -36.864 -0.368 4.099 1.00 92.38 237 ASN A C 1
ATOM 1884 O O . ASN A 1 237 ? -37.727 -0.300 4.975 1.00 92.38 237 ASN A O 1
ATOM 1888 N N . SER A 1 238 ? -36.047 0.660 3.837 1.00 89.50 238 SER A N 1
ATOM 1889 C CA . SER A 1 238 ? -36.132 1.957 4.528 1.00 89.50 238 SER A CA 1
ATOM 1890 C C . SER A 1 238 ? -37.408 2.734 4.167 1.00 89.50 238 SER A C 1
ATOM 1892 O O . SER A 1 238 ? -38.089 3.243 5.061 1.00 89.50 238 SER A O 1
ATOM 1894 N N . ALA A 1 239 ? -37.765 2.788 2.880 1.00 91.62 239 ALA A N 1
ATOM 1895 C CA . ALA A 1 239 ? -38.967 3.469 2.395 1.00 91.62 239 ALA A CA 1
ATOM 1896 C C . ALA A 1 239 ? -40.263 2.770 2.846 1.00 91.62 239 AL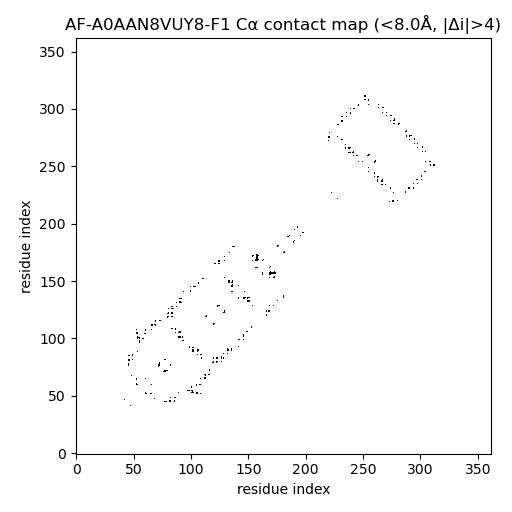A A C 1
ATOM 1898 O O . ALA A 1 239 ? -41.208 3.438 3.270 1.00 91.62 239 ALA A O 1
ATOM 1899 N N . GLU A 1 240 ? -40.302 1.435 2.820 1.00 91.62 240 GLU A N 1
ATOM 1900 C CA . GLU A 1 240 ? -41.420 0.631 3.325 1.00 91.62 240 GLU A CA 1
ATOM 1901 C C . GLU A 1 240 ? -41.632 0.848 4.828 1.00 91.62 240 GLU A C 1
ATOM 1903 O O . GLU A 1 240 ? -42.763 1.087 5.260 1.00 91.62 240 GLU A O 1
ATOM 1908 N N . LEU A 1 241 ? -40.555 0.842 5.624 1.00 89.38 241 LEU A N 1
ATOM 1909 C CA . LEU A 1 241 ? -40.626 1.093 7.064 1.00 89.38 241 LEU A CA 1
ATOM 1910 C C . LEU A 1 241 ? -41.147 2.505 7.366 1.00 89.38 241 LEU A C 1
ATOM 1912 O O . LEU A 1 241 ? -42.072 2.654 8.165 1.00 89.38 241 LEU A O 1
ATOM 1916 N N . LEU A 1 242 ? -40.619 3.531 6.690 1.00 89.06 242 LEU A N 1
ATOM 1917 C CA . LEU A 1 242 ? -41.105 4.907 6.830 1.00 89.06 242 LEU A CA 1
ATOM 1918 C C . LEU A 1 242 ? -42.577 5.031 6.405 1.00 89.06 242 LEU A C 1
ATOM 1920 O O . LEU A 1 242 ? -43.372 5.653 7.109 1.00 89.06 242 LEU A O 1
ATOM 1924 N N . SER A 1 243 ? -42.979 4.382 5.307 1.00 89.69 243 SER A N 1
ATOM 1925 C CA . SER A 1 243 ? -44.379 4.354 4.878 1.00 89.69 243 SER A CA 1
ATOM 1926 C C . SER A 1 243 ? -45.274 3.666 5.911 1.00 89.69 243 SER A C 1
ATOM 1928 O O . SER A 1 243 ? -46.349 4.174 6.218 1.00 89.69 243 SER A O 1
ATOM 1930 N N . SER A 1 244 ? -44.832 2.554 6.505 1.00 88.62 244 SER A N 1
ATOM 1931 C CA . SER A 1 244 ? -45.566 1.858 7.568 1.00 88.62 244 SER A CA 1
ATOM 1932 C C . SER A 1 244 ? -45.740 2.728 8.816 1.00 88.62 244 SER A C 1
ATOM 1934 O O . SER A 1 244 ? -46.820 2.724 9.404 1.00 88.62 244 SER A O 1
ATOM 1936 N N . ILE A 1 245 ? -44.717 3.496 9.202 1.00 84.94 245 ILE A N 1
ATOM 1937 C CA . ILE A 1 245 ? -44.790 4.451 10.319 1.00 84.94 245 ILE A CA 1
ATOM 1938 C C . ILE A 1 245 ? -45.812 5.560 10.004 1.00 84.94 245 ILE A C 1
ATOM 1940 O O . ILE A 1 245 ? -46.684 5.836 10.823 1.00 84.94 245 ILE A O 1
ATOM 1944 N N . LEU A 1 246 ? -45.784 6.119 8.787 1.00 82.88 246 LEU A N 1
ATOM 1945 C CA . LEU A 1 246 ? -46.719 7.154 8.303 1.00 82.88 246 LEU A CA 1
ATOM 1946 C C . LEU A 1 246 ? -48.153 6.664 8.021 1.00 82.88 246 LEU A C 1
ATOM 1948 O O . LEU A 1 246 ? -49.048 7.476 7.775 1.00 82.88 246 LEU A O 1
ATOM 1952 N N . ASN A 1 247 ? -48.372 5.349 7.965 1.00 82.25 247 ASN A N 1
ATOM 1953 C CA . ASN A 1 247 ? -49.688 4.728 7.781 1.00 82.25 247 ASN A CA 1
ATOM 1954 C C . ASN A 1 247 ? -50.295 4.227 9.101 1.00 82.25 247 ASN A C 1
ATOM 1956 O O . ASN A 1 247 ? -51.488 3.934 9.140 1.00 82.25 247 ASN A O 1
ATOM 1960 N N . SER A 1 248 ? -49.496 4.120 10.165 1.00 76.75 248 SER A N 1
ATOM 1961 C CA . SER A 1 248 ? -49.987 3.841 11.513 1.00 76.75 248 SER A CA 1
ATOM 1962 C C . SER A 1 248 ? -50.752 5.056 12.049 1.00 76.75 248 SER A C 1
ATOM 1964 O O . SER A 1 248 ? -50.334 6.194 11.832 1.00 76.75 248 SER A O 1
ATOM 1966 N N . GLU A 1 249 ? -51.863 4.837 12.759 1.00 60.44 249 GLU A N 1
ATOM 1967 C CA . GLU A 1 249 ? -52.657 5.901 13.395 1.00 60.44 249 GLU A CA 1
ATOM 1968 C C . GLU A 1 249 ? -51.895 6.503 14.592 1.00 60.44 249 GLU A C 1
ATOM 1970 O O . GLU A 1 249 ? -52.165 6.201 15.755 1.00 60.44 249 GLU A O 1
ATOM 1975 N N . MET A 1 250 ? -50.892 7.336 14.308 1.00 58.81 250 MET A N 1
ATOM 1976 C CA . MET A 1 250 ? -50.045 7.967 15.317 1.00 58.81 250 MET A CA 1
ATOM 1977 C C . MET A 1 250 ? -50.527 9.373 15.682 1.00 58.81 250 MET A C 1
ATOM 1979 O O . MET A 1 250 ? -50.924 10.157 14.820 1.00 58.81 250 MET A O 1
ATOM 1983 N N . GLU A 1 251 ? -50.413 9.740 16.963 1.00 57.09 251 GLU A N 1
ATOM 1984 C CA . GLU A 1 251 ? -50.525 11.148 17.354 1.00 57.09 251 GLU A CA 1
ATOM 1985 C C . GLU A 1 251 ? -49.415 11.995 16.692 1.00 57.09 251 GLU A C 1
ATOM 1987 O O . GLU A 1 251 ? -48.290 11.501 16.546 1.00 57.09 251 GLU A O 1
ATOM 1992 N N . PRO A 1 252 ? -49.664 13.297 16.418 1.00 58.50 252 PRO A N 1
ATOM 1993 C CA . PRO A 1 252 ? -48.700 14.230 15.813 1.00 58.50 252 PRO A CA 1
ATOM 1994 C C . PRO A 1 252 ? -47.282 14.216 16.416 1.00 58.50 252 PRO A C 1
ATOM 1996 O O . PRO A 1 252 ? -46.299 14.503 15.741 1.00 58.50 252 PRO A O 1
ATOM 1999 N N . LYS A 1 253 ? -47.163 13.841 17.695 1.00 58.41 253 LYS A N 1
ATOM 2000 C CA . LYS A 1 253 ? -45.907 13.787 18.457 1.00 58.41 253 LYS A CA 1
ATOM 2001 C C . LYS A 1 253 ? -44.921 12.719 17.965 1.00 58.41 253 LYS A C 1
ATOM 2003 O O . LYS A 1 253 ? -43.726 12.907 18.142 1.00 58.41 253 LYS A O 1
ATOM 2008 N N . HIS A 1 254 ? -45.394 11.620 17.370 1.00 63.88 254 HIS A N 1
ATOM 2009 C CA . HIS A 1 254 ? -44.533 10.501 16.949 1.00 63.88 254 HIS A CA 1
ATOM 2010 C C . HIS A 1 254 ? -43.968 10.652 15.526 1.00 63.88 254 HIS A C 1
ATOM 2012 O O . HIS A 1 254 ? -43.084 9.897 15.124 1.00 63.88 254 HIS A O 1
ATOM 2018 N N . ILE A 1 255 ? -44.439 11.639 14.758 1.00 70.31 255 ILE A N 1
ATOM 2019 C CA . ILE A 1 255 ? -43.862 11.967 13.444 1.00 70.31 255 ILE A CA 1
ATOM 2020 C C . ILE A 1 255 ? -42.449 12.545 13.598 1.00 70.31 255 ILE A C 1
ATOM 2022 O O . ILE A 1 255 ? -41.566 12.183 12.830 1.00 70.31 255 ILE A O 1
ATOM 2026 N N . LYS A 1 256 ? -42.205 13.338 14.651 1.00 76.69 256 LYS A N 1
ATOM 2027 C CA . LYS A 1 256 ? -40.878 13.877 15.003 1.00 76.69 256 LYS A CA 1
ATOM 2028 C C . LYS A 1 256 ? -40.095 12.972 15.979 1.00 76.69 256 LYS A C 1
ATOM 2030 O O . LYS A 1 256 ? -39.266 13.468 16.734 1.00 76.69 256 LYS A O 1
ATOM 2035 N N . ASP A 1 257 ? -40.384 11.667 16.000 1.00 83.62 257 ASP A N 1
ATOM 2036 C CA . ASP A 1 257 ? -39.599 10.672 16.748 1.00 83.62 257 ASP A CA 1
ATOM 2037 C C . ASP A 1 257 ? -38.255 10.387 16.055 1.00 83.62 257 ASP A C 1
ATOM 2039 O O . ASP A 1 257 ? -38.181 10.373 14.822 1.00 83.62 257 ASP A O 1
ATOM 2043 N N . ASP A 1 258 ? -37.209 10.113 16.840 1.00 81.94 258 ASP A N 1
ATOM 2044 C CA . ASP A 1 258 ? -35.844 9.875 16.348 1.00 81.94 258 ASP A CA 1
ATOM 2045 C C . ASP A 1 258 ? -35.783 8.755 15.291 1.00 81.94 258 ASP A C 1
ATOM 2047 O O . ASP A 1 258 ? -35.004 8.839 14.336 1.00 81.94 258 ASP A O 1
ATOM 2051 N N . LEU A 1 259 ? -36.622 7.715 15.414 1.00 85.12 259 LEU A N 1
ATOM 2052 C CA . LEU A 1 259 ? -36.687 6.636 14.428 1.00 85.12 259 LEU A CA 1
ATOM 2053 C C . LEU A 1 259 ? -37.284 7.120 13.102 1.00 85.12 259 LEU A C 1
ATOM 2055 O O . LEU A 1 259 ? -36.734 6.825 12.040 1.00 85.12 259 LEU A O 1
ATOM 2059 N N . THR A 1 260 ? -38.387 7.869 13.154 1.00 84.94 260 THR A N 1
ATOM 2060 C CA . THR A 1 260 ? -39.067 8.405 11.966 1.00 84.94 260 THR A CA 1
ATOM 2061 C C . THR A 1 260 ? -38.151 9.369 11.215 1.00 84.94 260 THR A C 1
ATOM 2063 O O . THR A 1 260 ? -37.977 9.233 10.002 1.00 84.94 260 THR A O 1
ATOM 2066 N N . LEU A 1 261 ? -37.489 10.276 11.942 1.00 87.12 261 LEU A N 1
ATOM 2067 C CA . LEU A 1 261 ? -36.520 11.224 11.389 1.00 87.12 261 LEU A CA 1
ATOM 2068 C C . LEU A 1 261 ? -35.293 10.509 10.798 1.00 87.12 261 LEU A C 1
ATOM 2070 O O . LEU A 1 261 ? -34.875 10.831 9.689 1.00 87.12 261 LEU A O 1
ATOM 2074 N N . SER A 1 262 ? -34.758 9.481 11.471 1.00 87.50 262 SER A N 1
ATOM 2075 C CA . SER A 1 262 ? -33.635 8.687 10.948 1.00 87.50 262 SER A CA 1
ATOM 2076 C C . SER A 1 262 ? -33.984 7.939 9.654 1.00 87.50 262 SER A C 1
ATOM 2078 O O . SER A 1 262 ? -33.145 7.838 8.756 1.00 87.50 262 SER A O 1
ATOM 2080 N N . MET A 1 263 ? -35.209 7.417 9.525 1.00 87.56 263 MET A N 1
ATOM 2081 C CA . MET A 1 263 ? -35.640 6.741 8.295 1.00 87.56 263 MET A CA 1
ATOM 2082 C C . MET A 1 263 ? -35.954 7.731 7.170 1.00 87.56 263 MET A C 1
ATOM 2084 O O . MET A 1 263 ? -35.605 7.452 6.024 1.00 87.56 263 MET A O 1
ATOM 2088 N N . LEU A 1 264 ? -36.524 8.902 7.478 1.00 89.00 264 LEU A N 1
ATOM 2089 C CA . LEU A 1 264 ? -36.684 9.999 6.517 1.00 89.00 264 LEU A CA 1
ATOM 2090 C C . LEU A 1 264 ? -35.336 10.455 5.954 1.00 89.00 264 LEU A C 1
ATOM 2092 O O . LEU A 1 264 ? -35.197 10.589 4.740 1.00 89.00 264 LEU A O 1
ATOM 2096 N N . GLU A 1 265 ? -34.342 10.640 6.820 1.00 88.56 265 GLU A N 1
ATOM 2097 C CA . GLU A 1 265 ? -33.003 11.068 6.423 1.00 88.56 265 GLU A CA 1
ATOM 2098 C C . GLU A 1 265 ? -32.333 10.032 5.509 1.00 88.56 265 GLU A C 1
ATOM 2100 O O . GLU A 1 265 ? -31.859 10.381 4.430 1.00 88.56 265 GLU A O 1
ATOM 2105 N N . LYS A 1 266 ? -32.398 8.735 5.845 1.00 85.25 266 LYS A N 1
ATOM 2106 C CA . LYS A 1 266 ? -31.930 7.659 4.945 1.00 85.25 266 LYS A CA 1
ATOM 2107 C C . LYS A 1 266 ? -32.651 7.669 3.599 1.00 85.25 266 LYS A C 1
ATOM 2109 O O . LYS A 1 266 ? -32.014 7.487 2.562 1.00 85.25 266 LYS A O 1
ATOM 2114 N N . CYS A 1 267 ? -33.963 7.912 3.599 1.00 89.88 267 CYS A N 1
ATOM 2115 C CA . CYS A 1 267 ? -34.731 8.024 2.364 1.00 89.88 267 CYS A CA 1
ATOM 2116 C C . CYS A 1 267 ? -34.226 9.202 1.511 1.00 89.88 267 CYS A C 1
ATOM 2118 O O . CYS A 1 267 ? -33.900 9.000 0.341 1.00 89.88 267 CYS A O 1
ATOM 2120 N N . LYS A 1 268 ? -34.051 10.396 2.092 1.00 89.31 268 LYS A N 1
ATOM 2121 C CA . LYS A 1 268 ? -33.507 11.578 1.394 1.00 89.31 268 LYS A CA 1
ATOM 2122 C C . LYS A 1 268 ? -32.074 11.353 0.888 1.00 89.31 268 LYS A C 1
ATOM 2124 O O . LYS A 1 268 ? -31.788 11.630 -0.274 1.00 89.31 268 LYS A O 1
ATOM 2129 N N . GLN A 1 269 ? -31.197 10.748 1.690 1.00 87.06 269 GLN A N 1
ATOM 2130 C CA . GLN A 1 269 ? -29.826 10.399 1.284 1.00 87.06 269 GLN A CA 1
ATOM 2131 C C . GLN A 1 269 ? -29.770 9.383 0.130 1.00 87.06 269 GLN A C 1
ATOM 2133 O O . GLN A 1 269 ? -28.844 9.423 -0.684 1.00 87.06 269 GLN A O 1
ATOM 2138 N N . SER A 1 270 ? -30.759 8.490 0.022 1.00 87.81 270 SER A N 1
ATOM 2139 C CA . SER A 1 270 ? -30.804 7.479 -1.041 1.00 87.81 270 SER A CA 1
ATOM 2140 C C . SER A 1 270 ? -31.236 8.024 -2.414 1.00 87.81 270 SER A C 1
ATOM 2142 O O . SER A 1 270 ? -30.777 7.503 -3.433 1.00 87.81 270 SER A O 1
ATOM 2144 N N . GLN A 1 271 ? -32.017 9.115 -2.468 1.00 87.88 271 GLN A N 1
ATOM 2145 C CA . GLN A 1 271 ? -32.487 9.748 -3.716 1.00 87.88 271 GLN A CA 1
ATOM 2146 C C . GLN A 1 271 ? -31.361 10.023 -4.743 1.00 87.88 271 GLN A C 1
ATOM 2148 O O . GLN A 1 271 ? -31.438 9.485 -5.852 1.00 87.88 271 GLN A O 1
ATOM 2153 N N . PRO A 1 272 ? -30.282 10.773 -4.422 1.00 85.38 272 PRO A N 1
ATOM 2154 C CA . PRO A 1 272 ? -29.234 11.098 -5.396 1.00 85.38 272 PRO A CA 1
ATOM 2155 C C . PRO A 1 272 ? -28.352 9.900 -5.777 1.00 85.38 272 PRO A C 1
ATOM 2157 O O . PRO A 1 272 ? -27.655 9.942 -6.791 1.00 85.38 272 PRO A O 1
ATOM 2160 N N . VAL A 1 273 ? -28.328 8.830 -4.975 1.00 85.19 273 VAL A N 1
ATOM 2161 C CA . VAL A 1 273 ? -27.655 7.576 -5.351 1.00 85.19 273 VAL A CA 1
ATOM 2162 C C . VAL A 1 273 ? -28.514 6.810 -6.354 1.00 85.19 273 VAL A C 1
ATOM 2164 O O . VAL A 1 273 ? -28.002 6.353 -7.374 1.00 85.19 273 VAL A O 1
ATOM 2167 N N . LEU A 1 274 ? -29.823 6.755 -6.115 1.00 87.81 274 LEU A N 1
ATOM 2168 C CA . LEU A 1 274 ? -30.791 6.098 -6.982 1.00 87.81 274 LEU A CA 1
ATOM 2169 C C . LEU A 1 274 ? -30.869 6.758 -8.370 1.00 87.81 274 LEU A C 1
ATOM 2171 O O . LEU A 1 274 ? -30.818 6.062 -9.381 1.00 87.81 274 LEU A O 1
ATOM 2175 N N . GLU A 1 275 ? -30.858 8.093 -8.436 1.00 86.81 275 GLU A N 1
ATOM 2176 C CA . GLU A 1 275 ? -30.758 8.847 -9.697 1.00 86.81 275 GLU A CA 1
ATOM 2177 C C . GLU A 1 275 ?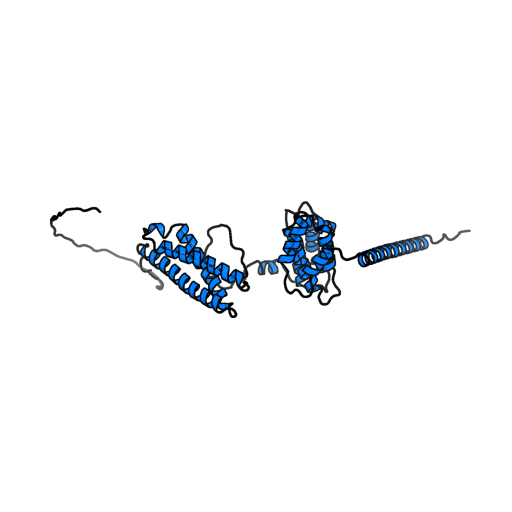 -29.494 8.502 -10.501 1.00 86.81 275 GLU A C 1
ATOM 2179 O O . GLU A 1 275 ? -29.558 8.353 -11.723 1.00 86.81 275 GLU A O 1
ATOM 2184 N N . ARG A 1 276 ? -28.344 8.319 -9.835 1.00 82.38 276 ARG A N 1
ATOM 2185 C CA . ARG A 1 276 ? -27.105 7.888 -10.505 1.00 82.38 276 ARG A CA 1
ATOM 2186 C C . ARG A 1 276 ? -27.183 6.442 -10.984 1.00 82.38 276 ARG A C 1
ATOM 2188 O O . ARG A 1 276 ? -26.706 6.159 -12.079 1.00 82.38 276 ARG A O 1
ATOM 2195 N N . ILE A 1 277 ? -27.805 5.541 -10.219 1.00 84.06 277 ILE A N 1
ATOM 2196 C CA . ILE A 1 277 ? -28.039 4.152 -10.648 1.00 84.06 277 ILE A CA 1
ATOM 2197 C C . ILE A 1 277 ? -28.923 4.124 -11.901 1.00 84.06 277 ILE A C 1
ATOM 2199 O O . ILE A 1 277 ? -28.593 3.406 -12.844 1.00 84.06 277 ILE A O 1
ATOM 2203 N N . ILE A 1 278 ? -29.976 4.945 -11.955 1.00 87.19 278 ILE A N 1
ATOM 2204 C CA . ILE A 1 278 ? -30.847 5.101 -13.132 1.00 87.19 278 ILE A CA 1
ATOM 2205 C C . ILE A 1 278 ? -30.047 5.614 -14.342 1.00 87.19 278 ILE A C 1
ATOM 2207 O O . ILE A 1 278 ? -30.116 5.025 -15.415 1.00 87.19 278 ILE A O 1
ATOM 2211 N N . GLN A 1 279 ? -29.235 6.664 -14.177 1.00 83.56 279 GLN A N 1
ATOM 2212 C CA . GLN A 1 279 ? -28.439 7.248 -15.272 1.00 83.56 279 GLN A CA 1
ATOM 2213 C C . GLN A 1 279 ? -27.297 6.340 -15.768 1.00 83.56 279 GLN A C 1
ATOM 2215 O O . GLN A 1 279 ? -26.896 6.432 -16.929 1.00 83.56 279 GLN A O 1
ATOM 2220 N N . ALA A 1 280 ? -26.751 5.482 -14.902 1.00 79.56 280 ALA A N 1
ATOM 2221 C CA . ALA A 1 280 ? -25.608 4.619 -15.206 1.00 79.56 280 ALA A CA 1
ATOM 2222 C C . ALA A 1 280 ? -25.988 3.190 -15.642 1.00 79.56 280 ALA A C 1
ATOM 2224 O O . ALA A 1 280 ? -25.102 2.413 -16.002 1.00 79.56 280 ALA A O 1
ATOM 2225 N N . THR A 1 281 ? -27.267 2.803 -15.588 1.00 82.62 281 THR A N 1
ATOM 2226 C CA . THR A 1 281 ? -27.720 1.445 -15.939 1.00 82.62 281 THR A CA 1
ATOM 2227 C C . THR A 1 281 ? -28.311 1.434 -17.343 1.00 82.62 281 THR A C 1
ATOM 2229 O O . THR A 1 281 ? -29.422 1.901 -17.561 1.00 82.62 281 THR A O 1
ATOM 2232 N N . ASN A 1 282 ? -27.548 0.888 -18.294 1.00 78.19 282 ASN A N 1
ATOM 2233 C CA . ASN A 1 282 ? -27.910 0.809 -19.718 1.00 78.19 282 ASN A CA 1
ATOM 2234 C C . ASN A 1 282 ? -27.951 -0.642 -20.245 1.00 78.19 282 ASN A C 1
ATOM 2236 O O . ASN A 1 282 ? -28.257 -0.869 -21.412 1.00 78.19 282 ASN A O 1
ATOM 2240 N N . ASP A 1 283 ? -27.574 -1.606 -19.405 1.00 80.12 283 ASP A N 1
ATOM 2241 C CA . ASP A 1 283 ? -27.276 -3.004 -19.734 1.00 80.12 283 ASP A CA 1
ATOM 2242 C C . ASP A 1 283 ? -28.248 -4.016 -19.100 1.00 80.12 283 ASP A C 1
ATOM 2244 O O . ASP A 1 283 ? -28.374 -5.132 -19.602 1.00 80.12 283 ASP A O 1
ATOM 2248 N N . ASP A 1 284 ? -28.957 -3.625 -18.035 1.00 86.25 284 ASP A N 1
ATOM 2249 C CA . ASP A 1 284 ? -29.950 -4.443 -17.329 1.00 86.25 284 ASP A CA 1
ATOM 2250 C C . ASP A 1 284 ? -31.270 -3.660 -17.187 1.00 86.25 284 ASP A C 1
ATOM 2252 O O . ASP A 1 284 ? -31.421 -2.791 -16.323 1.00 86.25 284 ASP A O 1
ATOM 2256 N N . GLU A 1 285 ? -32.236 -3.962 -18.064 1.00 87.88 285 GLU A N 1
ATOM 2257 C CA . GLU A 1 285 ? -33.575 -3.351 -18.053 1.00 87.88 285 GLU A CA 1
ATOM 2258 C C . GLU A 1 285 ? -34.353 -3.656 -16.759 1.00 87.88 285 GLU A C 1
ATOM 2260 O O . GLU A 1 285 ? -35.211 -2.868 -16.360 1.00 87.88 285 GLU A O 1
ATOM 2265 N N . GLY A 1 286 ? -34.049 -4.772 -16.084 1.00 90.25 286 GLY A N 1
ATOM 2266 C CA . GLY A 1 286 ? -34.689 -5.169 -14.832 1.00 90.25 286 GLY A CA 1
ATOM 2267 C C . GLY A 1 286 ? -34.257 -4.281 -13.669 1.00 90.25 286 GLY A C 1
ATOM 2268 O O . GLY A 1 286 ? -35.112 -3.713 -12.991 1.00 90.25 286 GLY A O 1
ATOM 2269 N N . ILE A 1 287 ? -32.943 -4.092 -13.494 1.00 88.19 287 ILE A N 1
ATOM 2270 C CA . ILE A 1 287 ? -32.389 -3.165 -12.489 1.00 88.19 287 ILE A CA 1
ATOM 2271 C C . ILE A 1 287 ? -32.855 -1.730 -12.769 1.00 88.19 287 ILE A C 1
ATOM 2273 O O . ILE A 1 287 ? -33.207 -1.009 -11.837 1.00 88.19 287 ILE A O 1
ATOM 2277 N N . LEU A 1 288 ? -32.889 -1.304 -14.038 1.00 90.75 288 LEU A N 1
ATOM 2278 C CA . LEU A 1 288 ? -33.352 0.037 -14.405 1.00 90.75 288 LEU A CA 1
ATOM 2279 C C . LEU A 1 288 ? -34.834 0.253 -14.051 1.00 90.75 288 LEU A C 1
ATOM 2281 O O . LEU A 1 288 ? -35.179 1.279 -13.465 1.00 90.75 288 LEU A O 1
ATOM 2285 N N . PHE A 1 289 ? -35.704 -0.713 -14.365 1.00 92.06 289 PHE A N 1
ATOM 2286 C CA . PHE A 1 289 ? -37.123 -0.663 -14.003 1.00 92.06 289 PHE A CA 1
ATOM 2287 C C . PHE A 1 289 ? -37.327 -0.657 -12.481 1.00 92.06 289 PHE A C 1
ATOM 2289 O O . PHE A 1 289 ? -38.112 0.138 -11.962 1.00 92.06 289 PHE A O 1
ATOM 2296 N N . GLU A 1 290 ? -36.590 -1.504 -11.759 1.00 93.19 290 GLU A N 1
ATOM 2297 C CA . GLU A 1 290 ? -36.624 -1.579 -10.297 1.00 93.19 290 GLU A CA 1
ATOM 2298 C C . GLU A 1 290 ? -36.185 -0.256 -9.647 1.00 93.19 290 GLU A C 1
ATOM 2300 O O . GLU A 1 290 ? -36.848 0.228 -8.728 1.00 93.19 290 GLU A O 1
ATOM 2305 N N . ALA A 1 291 ? -35.116 0.360 -10.162 1.00 92.25 291 ALA A N 1
ATOM 2306 C CA . ALA A 1 291 ? -34.595 1.635 -9.681 1.00 92.25 291 ALA A CA 1
ATOM 2307 C C . ALA A 1 291 ? -35.552 2.810 -9.941 1.00 92.25 291 ALA A C 1
ATOM 2309 O O . ALA A 1 291 ? -35.749 3.640 -9.054 1.00 92.25 291 ALA A O 1
ATOM 2310 N N . LEU A 1 292 ? -36.178 2.864 -11.123 1.00 92.69 292 LEU A N 1
ATOM 2311 C CA . LEU A 1 292 ? -37.187 3.875 -11.462 1.00 92.69 292 LEU A CA 1
ATOM 2312 C C . LEU A 1 292 ? -38.424 3.763 -10.561 1.00 92.69 292 LEU A C 1
ATOM 2314 O O . LEU A 1 292 ? -38.811 4.744 -9.932 1.00 92.69 292 LEU A O 1
ATOM 2318 N N . ASN A 1 293 ? -38.999 2.561 -10.430 1.00 94.00 293 ASN A N 1
ATOM 2319 C CA . ASN A 1 293 ? -40.163 2.339 -9.568 1.00 94.00 293 ASN A CA 1
ATOM 2320 C C . ASN A 1 293 ? -39.855 2.674 -8.099 1.00 94.00 293 ASN A C 1
ATOM 2322 O O . ASN A 1 293 ? -40.682 3.267 -7.409 1.00 94.00 293 ASN A O 1
ATOM 2326 N N . LEU A 1 294 ? -38.659 2.312 -7.620 1.00 94.69 294 LEU A N 1
ATOM 2327 C CA . LEU A 1 294 ? -38.229 2.649 -6.267 1.00 94.69 294 LEU A CA 1
ATOM 2328 C C . LEU A 1 294 ? -38.031 4.160 -6.082 1.00 94.69 294 LEU A C 1
ATOM 2330 O O . LEU A 1 294 ? -38.312 4.663 -5.000 1.00 94.69 294 LEU A O 1
ATOM 2334 N N . HIS A 1 295 ? -37.592 4.896 -7.108 1.00 93.31 295 HIS A N 1
ATOM 2335 C CA . HIS A 1 295 ? -37.450 6.351 -7.026 1.00 93.31 295 HIS A CA 1
ATOM 2336 C C . HIS A 1 295 ? -38.815 7.025 -6.869 1.00 93.31 295 HIS A C 1
ATOM 2338 O O . HIS A 1 295 ? -38.993 7.828 -5.954 1.00 93.31 295 HIS A O 1
ATOM 2344 N N . ASP A 1 296 ? -39.798 6.644 -7.687 1.00 93.69 296 ASP A N 1
ATOM 2345 C CA . ASP A 1 296 ? -41.167 7.165 -7.591 1.00 93.69 296 ASP A CA 1
ATOM 2346 C C . ASP A 1 296 ? -41.808 6.844 -6.226 1.00 93.69 296 ASP A C 1
ATOM 2348 O O . ASP A 1 296 ? -42.469 7.689 -5.616 1.00 93.69 296 ASP A O 1
ATOM 2352 N N . GLU A 1 297 ? -41.579 5.637 -5.703 1.00 92.94 297 GLU A N 1
ATOM 2353 C CA . GLU A 1 297 ? -42.027 5.232 -4.369 1.00 92.94 297 GLU A CA 1
ATOM 2354 C C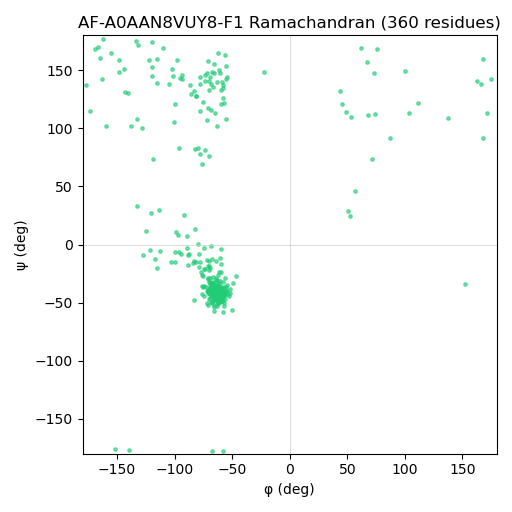 . GLU A 1 297 ? -41.357 6.038 -3.247 1.00 92.94 297 GLU A C 1
ATOM 2356 O O . GLU A 1 297 ? -42.036 6.523 -2.340 1.00 92.94 297 GLU A O 1
ATOM 2361 N N . LEU A 1 298 ? -40.042 6.226 -3.328 1.00 93.62 298 LEU A N 1
ATOM 2362 C CA . LEU A 1 298 ? -39.253 6.981 -2.363 1.00 93.62 298 LEU A CA 1
ATOM 2363 C C . LEU A 1 298 ? -39.699 8.451 -2.299 1.00 93.62 298 LEU A C 1
ATOM 2365 O O . LEU A 1 298 ? -39.937 8.970 -1.207 1.00 93.62 298 LEU A O 1
ATOM 2369 N N . GLN A 1 299 ? -39.897 9.093 -3.458 1.00 92.75 299 GLN A N 1
ATOM 2370 C CA . GLN A 1 299 ? -40.467 10.443 -3.556 1.00 92.75 299 GLN A CA 1
ATOM 2371 C C . GLN A 1 299 ? -41.853 10.502 -2.897 1.00 92.75 299 GLN A C 1
ATOM 2373 O O . GLN A 1 299 ? -42.092 11.332 -2.022 1.00 92.75 299 GLN A O 1
ATOM 2378 N N . ARG A 1 300 ? -42.751 9.569 -3.248 1.00 93.31 300 ARG A N 1
ATOM 2379 C CA . ARG A 1 300 ? -44.115 9.478 -2.700 1.00 93.31 300 ARG A CA 1
ATOM 2380 C C . ARG A 1 300 ? -44.139 9.361 -1.172 1.00 93.31 300 ARG A C 1
ATOM 2382 O O . ARG A 1 300 ? -45.002 9.961 -0.531 1.00 93.31 300 ARG A O 1
ATOM 2389 N N . VAL A 1 301 ? -43.235 8.579 -0.579 1.00 90.69 301 VAL A N 1
ATOM 2390 C CA . VAL A 1 301 ? -43.158 8.411 0.883 1.00 90.69 301 VAL A CA 1
ATOM 2391 C C . VAL A 1 301 ? -42.607 9.670 1.563 1.00 90.69 301 VAL A C 1
ATOM 2393 O O . VAL A 1 301 ? -43.147 10.074 2.592 1.00 90.69 301 VAL A O 1
ATOM 2396 N N . ILE A 1 302 ? -41.601 10.327 0.975 1.00 91.12 302 ILE A N 1
ATOM 2397 C CA . ILE A 1 302 ? -41.037 11.582 1.499 1.00 91.12 302 ILE A CA 1
ATOM 2398 C C . ILE A 1 302 ? -42.072 12.714 1.445 1.00 91.12 302 ILE A C 1
ATOM 2400 O O . ILE A 1 302 ? -42.316 13.350 2.469 1.00 91.12 302 ILE A O 1
ATOM 2404 N N . SER A 1 303 ? -42.761 12.915 0.315 1.00 90.31 303 SER A N 1
ATOM 2405 C CA . SER A 1 303 ? -43.824 13.930 0.217 1.00 90.31 303 SER A CA 1
ATOM 2406 C C . SER A 1 303 ? -44.954 13.680 1.219 1.00 90.31 303 SER A C 1
ATOM 2408 O O . SER A 1 303 ? -45.460 14.623 1.822 1.00 90.31 303 SER A O 1
ATOM 2410 N N . LYS A 1 304 ? -45.313 12.411 1.473 1.00 89.31 304 LYS A N 1
ATOM 2411 C CA . LYS A 1 304 ? -46.303 12.071 2.504 1.00 89.31 304 LYS A CA 1
ATOM 2412 C C . LYS A 1 304 ? -45.831 12.436 3.919 1.00 89.31 304 LYS A C 1
ATOM 2414 O O . LYS A 1 304 ? -46.658 12.862 4.722 1.00 89.31 304 LYS A O 1
ATOM 2419 N N . TYR A 1 305 ? -44.545 12.274 4.246 1.00 88.12 305 TYR A N 1
ATOM 2420 C CA . TYR A 1 305 ? -44.013 12.762 5.525 1.00 88.12 305 TYR A CA 1
ATOM 2421 C C . TYR A 1 305 ? -44.201 14.283 5.635 1.00 88.12 305 TYR A C 1
ATOM 2423 O O . TYR A 1 305 ? -44.708 14.768 6.642 1.00 88.12 305 TYR A O 1
ATOM 2431 N N . GLU A 1 306 ? -43.847 15.024 4.583 1.00 87.19 306 GLU A N 1
ATOM 2432 C CA . GLU A 1 306 ? -43.884 16.493 4.564 1.00 87.19 306 GLU A CA 1
ATOM 2433 C C . GLU A 1 306 ? -45.318 17.047 4.668 1.00 87.19 306 GLU A C 1
ATOM 2435 O O . GLU A 1 306 ? -45.553 18.011 5.395 1.00 87.19 306 GLU A O 1
ATOM 2440 N N . GLU A 1 307 ? -46.307 16.396 4.042 1.00 86.12 307 GLU A N 1
ATOM 2441 C CA . GLU A 1 307 ? -47.736 16.704 4.231 1.00 86.12 307 GLU A CA 1
ATOM 2442 C C . GLU A 1 307 ? -48.193 16.511 5.689 1.00 86.12 307 GLU A C 1
ATOM 2444 O O . GLU A 1 307 ? -48.931 17.338 6.233 1.00 86.12 307 GLU A O 1
ATOM 2449 N N . VAL A 1 308 ? -47.753 15.426 6.333 1.00 83.00 308 VAL A N 1
ATOM 2450 C CA . VAL A 1 308 ? -48.114 15.089 7.719 1.00 83.00 308 VAL A CA 1
ATOM 2451 C C . VAL A 1 308 ? -47.410 16.010 8.724 1.00 83.00 308 VAL A C 1
ATOM 2453 O O . VAL A 1 308 ? -48.016 16.412 9.718 1.00 83.00 308 VAL A O 1
ATOM 2456 N N . GLU A 1 309 ? -46.164 16.403 8.456 1.00 82.38 309 GLU A N 1
ATOM 2457 C CA . GLU A 1 309 ? -45.432 17.389 9.252 1.00 82.38 309 GLU A CA 1
ATOM 2458 C C . GLU A 1 309 ? -46.053 18.789 9.129 1.00 82.38 309 GLU A C 1
ATOM 2460 O O . GLU A 1 309 ? -46.297 19.440 10.147 1.00 82.38 309 GLU A O 1
ATOM 2465 N N . ALA A 1 310 ? -46.412 19.220 7.915 1.00 78.81 310 ALA A N 1
ATOM 2466 C CA . ALA A 1 310 ? -47.101 20.490 7.683 1.00 78.81 310 ALA A CA 1
ATOM 2467 C C . ALA A 1 310 ? -48.484 20.542 8.361 1.00 78.81 310 ALA A C 1
ATOM 2469 O O . ALA A 1 310 ? -48.871 21.579 8.901 1.00 78.81 310 ALA A O 1
ATOM 2470 N N . ALA A 1 311 ? -49.210 19.419 8.411 1.00 74.69 311 ALA A N 1
ATOM 2471 C CA . ALA A 1 311 ? -50.457 19.298 9.169 1.00 74.69 311 ALA A CA 1
ATOM 2472 C C . ALA A 1 311 ? -50.265 19.374 10.702 1.00 74.69 311 ALA A C 1
ATOM 2474 O O . ALA A 1 311 ? -51.247 19.527 11.433 1.00 74.69 311 ALA A O 1
ATOM 2475 N N . SER A 1 312 ? -49.024 19.285 11.196 1.00 67.06 312 SER A N 1
ATOM 2476 C CA . SER A 1 312 ? -48.676 19.353 12.619 1.00 67.06 312 SER A CA 1
ATOM 2477 C C . SER A 1 312 ? -48.165 20.729 13.086 1.00 67.06 312 SER A C 1
ATOM 2479 O O . SER A 1 312 ? -47.972 20.903 14.294 1.00 67.06 312 SER A O 1
ATOM 2481 N N . GLU A 1 313 ? -47.940 21.706 12.199 1.00 57.94 313 GLU A N 1
ATOM 2482 C CA . GLU A 1 313 ? -47.402 23.027 12.572 1.00 57.94 313 GLU A CA 1
ATOM 2483 C C . GLU A 1 313 ? -48.501 24.110 12.688 1.00 57.94 313 GLU A C 1
ATOM 2485 O O . GLU A 1 313 ? -49.188 24.418 11.709 1.00 57.94 313 GLU A O 1
ATOM 2490 N N . PRO A 1 314 ? -48.679 24.760 13.857 1.00 51.38 314 PRO A N 1
ATOM 2491 C CA . PRO A 1 314 ? -49.681 25.808 14.031 1.00 51.38 314 PRO A CA 1
ATOM 2492 C C . PRO A 1 314 ? -49.188 27.178 13.523 1.00 51.38 314 PRO A C 1
ATOM 2494 O O . PRO A 1 314 ? -48.765 28.018 14.311 1.00 51.38 314 PRO A O 1
ATOM 2497 N N . GLY A 1 315 ? -49.300 27.394 12.208 1.00 49.75 315 GLY A N 1
ATOM 2498 C CA . GLY A 1 315 ? -49.463 28.688 11.516 1.00 49.75 315 GLY A CA 1
ATOM 2499 C C . GLY A 1 315 ? -48.527 29.863 11.859 1.00 49.75 315 GLY A C 1
ATOM 2500 O O . GLY A 1 315 ? -48.666 30.508 12.897 1.00 49.75 315 GLY A O 1
ATOM 2501 N N . GLN A 1 316 ? -47.697 30.280 10.892 1.00 36.94 316 GLN A N 1
ATOM 2502 C CA . GLN A 1 316 ? -47.021 31.587 10.911 1.00 36.94 316 GLN A CA 1
ATOM 2503 C C . GLN A 1 316 ? -47.328 32.457 9.682 1.00 36.94 316 GLN A C 1
ATOM 2505 O O . GLN A 1 316 ? -47.836 32.002 8.660 1.00 36.94 316 GLN A O 1
ATOM 2510 N N . GLN A 1 317 ? -47.113 33.760 9.867 1.00 38.31 317 GLN A N 1
ATOM 2511 C CA . GLN A 1 317 ? -47.807 34.847 9.178 1.00 38.31 317 GLN A CA 1
ATOM 2512 C C . GLN A 1 317 ? -47.015 35.404 7.978 1.00 38.31 317 GLN A C 1
ATOM 2514 O O . GLN A 1 317 ? -45.797 35.262 7.903 1.00 38.31 317 GLN A O 1
ATOM 2519 N N . LEU A 1 318 ? -47.714 36.064 7.045 1.00 34.38 318 LEU A N 1
ATOM 2520 C CA . LEU A 1 318 ? -47.124 36.705 5.858 1.00 34.38 318 LEU A CA 1
ATOM 2521 C C . LEU A 1 318 ? -46.006 37.716 6.213 1.00 34.38 318 LEU A C 1
ATOM 2523 O O . LEU A 1 318 ? -46.162 38.459 7.183 1.00 34.38 318 LEU A O 1
ATOM 2527 N N . PRO A 1 319 ? -44.924 37.803 5.412 1.00 43.31 319 PRO A N 1
ATOM 2528 C CA . PRO A 1 319 ? -43.799 38.694 5.688 1.00 43.31 319 PRO A CA 1
ATOM 2529 C C . PRO A 1 319 ? -44.008 40.123 5.161 1.00 43.31 319 PRO A C 1
ATOM 2531 O O . PRO A 1 319 ? -44.257 40.331 3.971 1.00 43.31 319 PRO A O 1
ATOM 2534 N N . ASP A 1 320 ? -43.787 41.110 6.030 1.00 37.22 320 ASP A N 1
ATOM 2535 C CA . ASP A 1 320 ? -43.556 42.506 5.638 1.00 37.22 320 ASP A CA 1
ATOM 2536 C C . ASP A 1 320 ? -42.233 42.665 4.863 1.00 37.22 320 ASP A C 1
ATOM 2538 O O . ASP A 1 320 ? -41.242 41.971 5.116 1.00 37.22 320 ASP A O 1
ATOM 2542 N N . LYS A 1 321 ? -42.199 43.616 3.922 1.00 38.00 321 LYS A N 1
ATOM 2543 C CA . LYS A 1 321 ? -41.021 43.983 3.111 1.00 38.00 321 LYS A CA 1
ATOM 2544 C C . LYS A 1 321 ? -41.050 45.485 2.749 1.00 38.00 321 LYS A C 1
ATOM 2546 O O . LYS A 1 321 ? -42.098 46.110 2.888 1.00 38.00 321 LYS A O 1
ATOM 2551 N N . PRO A 1 322 ? -39.908 46.112 2.399 1.00 41.53 322 PRO A N 1
ATOM 2552 C CA . PRO A 1 322 ? -39.283 47.020 3.359 1.00 41.53 322 PRO A CA 1
ATOM 2553 C C . PRO A 1 322 ? -39.153 48.475 2.876 1.00 41.53 322 PRO A C 1
ATOM 2555 O O . PRO A 1 322 ? -39.422 48.814 1.726 1.00 41.53 322 PRO A O 1
ATOM 2558 N N . ASP A 1 323 ? -38.688 49.325 3.789 1.00 33.81 323 ASP A N 1
ATOM 2559 C CA . ASP A 1 323 ? -38.512 50.769 3.628 1.00 33.81 323 ASP A CA 1
ATOM 2560 C C . ASP A 1 323 ? -37.254 51.149 2.812 1.00 33.81 323 ASP A C 1
ATOM 2562 O O . ASP A 1 323 ? -36.217 50.499 2.958 1.00 33.81 323 ASP A O 1
ATOM 2566 N N . THR A 1 324 ? -37.336 52.212 1.994 1.00 30.30 324 THR A N 1
ATOM 2567 C CA . THR A 1 324 ? -36.288 53.233 1.714 1.00 30.30 324 THR A CA 1
ATOM 2568 C C . THR A 1 324 ? -36.721 54.152 0.557 1.00 30.30 324 THR A C 1
ATOM 2570 O O . THR A 1 324 ? -36.730 53.721 -0.592 1.00 30.30 324 THR A O 1
ATOM 2573 N N . MET A 1 325 ? -36.969 55.442 0.836 1.00 30.62 325 MET A N 1
ATOM 2574 C CA . MET A 1 325 ? -36.402 56.616 0.119 1.00 30.62 325 MET A CA 1
ATOM 2575 C C . MET A 1 325 ? -37.119 57.931 0.507 1.00 30.62 325 MET A C 1
ATOM 2577 O O . MET A 1 325 ? -38.042 58.366 -0.177 1.00 30.62 325 MET A O 1
ATOM 2581 N N . VAL A 1 326 ? -36.625 58.656 1.522 1.00 34.09 326 VAL A N 1
ATOM 2582 C CA . VAL A 1 326 ? -36.867 60.111 1.661 1.00 34.09 326 VAL A CA 1
ATOM 2583 C C . VAL A 1 326 ? -35.597 60.813 2.149 1.00 34.09 326 VAL A C 1
ATOM 2585 O O . VAL A 1 326 ? -34.982 60.407 3.131 1.00 34.09 326 VAL A O 1
ATOM 2588 N N . GLN A 1 327 ? -35.203 61.892 1.467 1.00 32.53 327 GLN A N 1
ATOM 2589 C CA . GLN A 1 327 ? -34.124 62.784 1.900 1.00 32.53 327 GLN A CA 1
ATOM 2590 C C . GLN A 1 327 ? -34.650 63.984 2.706 1.00 32.53 327 GLN A C 1
ATOM 2592 O O . GLN A 1 327 ? -35.643 64.594 2.327 1.00 32.53 327 GLN A O 1
ATOM 2597 N N . LYS A 1 328 ? -33.837 64.403 3.687 1.00 30.80 328 LYS A N 1
ATOM 2598 C CA . LYS A 1 328 ? -33.729 65.756 4.280 1.00 30.80 328 LYS A CA 1
ATOM 2599 C C . LYS A 1 328 ? -34.910 66.307 5.108 1.00 30.80 328 LYS A C 1
ATOM 2601 O O . LYS A 1 328 ? -35.946 66.731 4.617 1.00 30.80 328 LYS A O 1
ATOM 2606 N N . SER A 1 329 ? -34.611 66.409 6.399 1.00 26.89 329 SER A N 1
ATOM 2607 C CA . SER A 1 329 ? -35.209 67.203 7.483 1.00 26.89 329 SER A CA 1
ATOM 2608 C C . SER A 1 329 ? -34.995 68.732 7.325 1.00 26.89 329 SER A C 1
ATOM 2610 O O . SER A 1 329 ? -34.297 69.130 6.388 1.00 26.89 329 SER A O 1
ATOM 2612 N N . PRO A 1 330 ? -35.449 69.609 8.264 1.00 47.28 330 PRO A N 1
ATOM 2613 C CA . PRO A 1 330 ? -36.408 69.436 9.384 1.00 47.28 330 PRO A CA 1
ATOM 2614 C C . PRO A 1 330 ? -37.513 70.532 9.473 1.00 47.28 330 PRO A C 1
ATOM 2616 O O . PRO A 1 330 ? -37.382 71.596 8.873 1.00 47.28 330 PRO A O 1
ATOM 2619 N N . THR A 1 331 ? -38.526 70.357 10.347 1.00 28.53 331 THR A N 1
ATOM 2620 C CA . THR A 1 331 ? -38.792 71.197 11.562 1.00 28.53 331 THR A CA 1
ATOM 2621 C C . THR A 1 331 ? -40.204 70.952 12.154 1.00 28.53 331 THR A C 1
ATOM 2623 O O . THR A 1 331 ? -41.184 70.810 11.435 1.00 28.53 331 THR A O 1
ATOM 2626 N N . GLN A 1 332 ? -40.251 70.884 13.489 1.00 33.03 332 GLN A N 1
ATOM 2627 C CA . GLN A 1 332 ? -41.372 70.773 14.454 1.00 33.03 332 GLN A CA 1
ATOM 2628 C C . GLN A 1 332 ? -42.4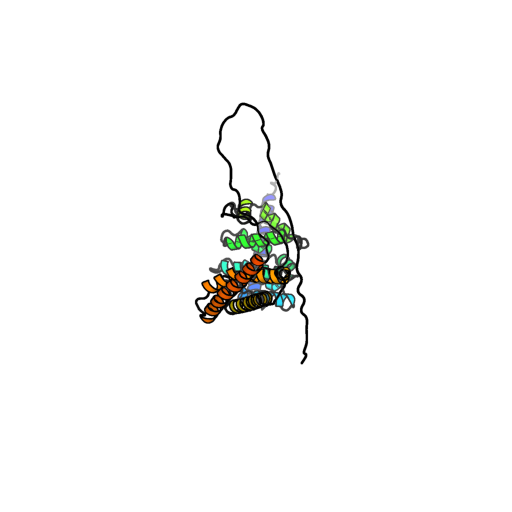54 71.895 14.403 1.00 33.03 332 GLN A C 1
ATOM 2630 O O . GLN A 1 332 ? -42.219 72.894 13.725 1.00 33.03 332 GLN A O 1
ATOM 2635 N N . PRO A 1 333 ? -43.501 71.898 15.279 1.00 43.25 333 PRO A N 1
ATOM 2636 C CA . PRO A 1 333 ? -44.268 70.793 15.916 1.00 43.25 333 PRO A CA 1
ATOM 2637 C C . PRO A 1 333 ? -45.810 71.061 16.000 1.00 43.25 333 PRO A C 1
ATOM 2639 O O . PRO A 1 333 ? -46.264 72.150 15.665 1.00 43.25 333 PRO A O 1
ATOM 2642 N N . GLY A 1 334 ? -46.597 70.151 16.612 1.00 27.72 334 GLY A N 1
ATOM 2643 C CA . GLY A 1 334 ? -47.660 70.590 17.552 1.00 27.72 334 GLY A CA 1
ATOM 2644 C C . GLY A 1 334 ? -49.061 69.938 17.518 1.00 27.72 334 GLY A C 1
ATOM 2645 O O . GLY A 1 334 ? -49.888 70.295 16.692 1.00 27.72 334 GLY A O 1
ATOM 2646 N N . ASN A 1 335 ? -49.332 69.140 18.561 1.00 31.09 335 ASN A N 1
ATOM 2647 C CA . ASN A 1 335 ? -50.578 69.025 19.353 1.00 31.09 335 ASN A CA 1
ATOM 2648 C C . ASN A 1 335 ? -51.867 68.329 18.830 1.00 31.09 335 ASN A C 1
ATOM 2650 O O . ASN A 1 335 ? -52.616 68.854 18.018 1.00 31.09 335 ASN A O 1
ATOM 2654 N N . GLU A 1 336 ? -52.157 67.195 19.491 1.00 32.47 336 GLU A N 1
ATOM 2655 C CA . GLU A 1 336 ? -53.385 66.847 20.251 1.00 32.47 336 GLU A CA 1
ATOM 2656 C C . GLU A 1 336 ? -54.804 67.121 19.702 1.00 32.47 336 GLU A C 1
ATOM 2658 O O . GLU A 1 336 ? -55.234 68.269 19.629 1.00 32.47 336 GLU A O 1
ATOM 2663 N N . ALA A 1 337 ? -55.597 66.041 19.560 1.00 34.16 337 ALA A N 1
ATOM 2664 C CA . ALA A 1 337 ? -56.938 65.819 20.163 1.00 34.16 337 ALA A CA 1
ATOM 2665 C C . ALA A 1 337 ? -57.647 64.597 19.509 1.00 34.16 337 ALA A C 1
ATOM 2667 O O . ALA A 1 337 ? -57.329 64.279 18.369 1.00 34.16 337 ALA A O 1
ATOM 2668 N N . ARG A 1 338 ? -58.665 63.909 20.066 1.00 34.59 338 ARG A N 1
ATOM 2669 C CA . ARG A 1 338 ? -59.153 63.626 21.444 1.00 34.59 338 ARG A CA 1
ATOM 2670 C C . ARG A 1 338 ? -60.492 62.842 21.310 1.00 34.59 338 ARG A C 1
ATOM 2672 O O . ARG A 1 338 ? -61.296 63.263 20.490 1.00 34.59 338 ARG A O 1
ATOM 2679 N N . GLU A 1 339 ? -60.776 61.842 22.174 1.00 36.31 339 GLU A N 1
ATOM 2680 C CA . GLU A 1 339 ? -62.124 61.205 22.369 1.00 36.31 339 GLU A CA 1
ATOM 2681 C C . GLU A 1 339 ? -62.714 60.480 21.107 1.00 36.31 339 GLU A C 1
ATOM 2683 O O . GLU A 1 339 ? -62.140 60.608 20.035 1.00 36.31 339 GLU A O 1
ATOM 2688 N N . LYS A 1 340 ? -63.793 59.665 21.053 1.00 36.50 340 LYS A N 1
ATOM 2689 C CA . LYS A 1 340 ? -64.717 58.905 21.955 1.00 36.50 340 LYS A CA 1
ATOM 2690 C C . LYS A 1 340 ? -65.528 57.906 21.068 1.00 36.50 340 LYS A C 1
ATOM 2692 O O . LYS A 1 340 ? -65.438 58.026 19.852 1.00 36.50 340 LYS A O 1
ATOM 2697 N N . GLU A 1 341 ? -66.326 56.921 21.510 1.00 33.56 341 GLU A N 1
ATOM 2698 C CA . GLU A 1 341 ? -66.738 56.373 22.827 1.00 33.56 341 GLU A CA 1
ATOM 2699 C C . GLU A 1 341 ? -67.090 54.857 22.666 1.00 33.56 341 GLU A C 1
ATOM 2701 O O . GLU A 1 341 ? -66.974 54.315 21.569 1.00 33.56 341 GLU A O 1
ATOM 2706 N N . ASN A 1 342 ? -67.560 54.186 23.728 1.00 34.84 342 ASN A N 1
ATOM 2707 C CA . ASN A 1 342 ? -68.367 52.935 23.701 1.00 34.84 342 ASN A CA 1
ATOM 2708 C C . ASN A 1 342 ? -69.815 53.319 24.161 1.00 34.84 342 ASN A C 1
ATOM 2710 O O . ASN A 1 342 ? -69.914 54.441 24.672 1.00 34.84 342 ASN A O 1
ATOM 2714 N N . PRO A 1 343 ? -70.919 52.517 24.080 1.00 53.88 343 PRO A N 1
ATOM 2715 C CA . PRO A 1 343 ? -71.009 51.230 24.807 1.00 53.88 343 PRO A CA 1
ATOM 2716 C C . PRO A 1 343 ? -72.075 50.158 24.370 1.00 53.88 343 PRO A C 1
ATOM 2718 O O . PRO A 1 343 ? -72.945 50.397 23.542 1.00 53.88 343 PRO A O 1
ATOM 2721 N N . GLU A 1 344 ? -72.015 49.007 25.068 1.00 38.72 344 GLU A N 1
ATOM 2722 C CA . GLU A 1 344 ? -73.123 48.207 25.675 1.00 38.72 344 GLU A CA 1
ATOM 2723 C C . GLU A 1 344 ? -74.150 47.330 24.906 1.00 38.72 344 GLU A C 1
ATOM 2725 O O . GLU A 1 344 ? -74.630 47.642 23.821 1.00 38.72 344 GLU A O 1
ATOM 2730 N N . GLY A 1 345 ? -74.546 46.245 25.611 1.00 31.61 345 GLY A N 1
ATOM 2731 C CA . GLY A 1 345 ? -75.738 45.403 25.395 1.00 31.61 345 GLY A CA 1
ATOM 2732 C C . GLY A 1 345 ? -75.483 43.963 24.895 1.00 31.61 345 GLY A C 1
ATOM 2733 O O . GLY A 1 345 ? -75.029 43.806 23.769 1.00 31.61 345 GLY A O 1
ATOM 2734 N N . GLU A 1 346 ? -75.877 42.839 25.518 1.00 38.44 346 GLU A N 1
ATOM 2735 C CA . GLU A 1 346 ? -76.037 42.325 26.907 1.00 38.44 346 GLU A CA 1
ATOM 2736 C C . GLU A 1 346 ? -76.959 41.063 26.836 1.00 38.44 346 GLU A C 1
ATOM 2738 O O . GLU A 1 346 ? -77.959 41.107 26.125 1.00 38.44 346 GLU A O 1
ATOM 2743 N N . SER A 1 347 ? -76.692 39.983 27.608 1.00 36.78 347 SER A N 1
ATOM 2744 C CA . SER A 1 347 ? -77.583 38.802 27.883 1.00 36.78 347 SER A CA 1
ATOM 2745 C C . SER A 1 347 ? -77.924 37.819 26.715 1.00 36.78 347 SER A C 1
ATOM 2747 O O . SER A 1 347 ? -77.835 38.202 25.556 1.00 36.78 347 SER A O 1
ATOM 2749 N N . SER A 1 348 ? -78.306 36.531 26.889 1.00 37.34 348 SER A N 1
ATOM 2750 C CA . SER A 1 348 ? -78.302 35.572 28.030 1.00 37.34 348 SER A CA 1
ATOM 2751 C C . SER A 1 348 ? -78.513 34.085 27.597 1.00 37.34 348 SER A C 1
ATOM 2753 O O . SER A 1 348 ? -79.028 33.799 26.524 1.00 37.34 348 SER A O 1
ATOM 2755 N N . GLU A 1 349 ? -78.120 33.157 28.490 1.00 36.66 349 GLU A N 1
ATOM 2756 C CA . GLU A 1 349 ? -78.680 31.811 28.820 1.00 36.66 349 GLU A CA 1
ATOM 2757 C C . GLU A 1 349 ? -78.959 30.669 27.791 1.00 36.66 349 GLU A C 1
ATOM 2759 O O . GLU A 1 349 ? -79.954 30.628 27.080 1.00 36.66 349 GLU A O 1
ATOM 2764 N N . ALA A 1 350 ? -78.122 29.622 27.901 1.00 37.50 350 ALA A N 1
ATOM 2765 C CA . ALA A 1 350 ? -78.424 28.221 28.288 1.00 37.50 350 ALA A CA 1
ATOM 2766 C C . ALA A 1 350 ? -79.654 27.421 27.763 1.00 37.50 350 ALA A C 1
ATOM 2768 O O . ALA A 1 350 ? -80.808 27.762 28.000 1.00 37.50 350 ALA A O 1
ATOM 2769 N N . SER A 1 351 ? -79.392 26.177 27.312 1.00 33.66 351 SER A N 1
ATOM 2770 C CA . SER A 1 351 ? -80.261 25.007 27.576 1.00 33.66 351 SER A CA 1
ATOM 2771 C C . SER A 1 351 ? -79.496 23.668 27.498 1.00 33.66 351 SER A C 1
ATOM 2773 O O . SER A 1 351 ? -78.365 23.615 27.023 1.00 33.66 351 SER A O 1
ATOM 2775 N N . SER A 1 352 ? -80.098 22.588 28.012 1.00 38.75 352 SER A N 1
ATOM 2776 C CA . SER A 1 352 ? -79.479 21.282 28.307 1.00 38.75 352 SER A CA 1
ATOM 2777 C C . SER A 1 352 ? -80.127 20.127 27.530 1.00 38.75 352 SER A C 1
ATOM 2779 O O . SER A 1 352 ? -81.319 20.172 27.233 1.00 38.75 352 SER A O 1
ATOM 2781 N N . GLY A 1 353 ? -79.376 19.051 27.260 1.00 33.44 353 GLY A N 1
ATOM 2782 C CA . GLY A 1 353 ? -79.896 17.842 26.609 1.00 33.44 353 GLY A CA 1
ATOM 2783 C C . GLY A 1 353 ? -79.036 16.595 26.848 1.00 33.44 353 GLY A C 1
ATOM 2784 O O . GLY A 1 353 ? -78.012 16.407 26.202 1.00 33.44 353 GLY A O 1
ATOM 2785 N N . LYS A 1 354 ? -79.470 15.715 27.760 1.00 42.75 354 LYS A N 1
ATOM 2786 C CA . LYS A 1 354 ? -78.901 14.367 27.962 1.00 42.75 354 LYS A CA 1
ATOM 2787 C C . LYS A 1 354 ? -79.669 13.329 27.142 1.00 42.75 354 LYS A C 1
ATOM 2789 O O . LYS A 1 354 ? -80.895 13.325 27.180 1.00 42.75 354 LYS A O 1
ATOM 2794 N N . SER A 1 355 ? -78.973 12.339 26.589 1.00 38.12 355 SER A N 1
ATOM 2795 C CA . SER A 1 355 ? -79.517 10.979 26.458 1.00 38.12 355 SER A CA 1
ATOM 2796 C C . SER A 1 355 ? -78.397 9.936 26.564 1.00 38.12 355 SER A C 1
ATOM 2798 O O . SER A 1 355 ? -77.238 10.219 26.282 1.00 38.12 355 SER A O 1
ATOM 2800 N N . SER A 1 356 ? -78.737 8.763 27.092 1.00 39.69 356 SER A N 1
ATOM 2801 C CA . SER A 1 356 ? -77.834 7.652 27.426 1.00 39.69 356 SER A CA 1
ATOM 2802 C C . SER A 1 356 ? -78.436 6.346 26.890 1.00 39.69 356 SER A C 1
ATOM 2804 O O . SER A 1 356 ? -79.600 6.363 26.491 1.00 39.69 356 SER A O 1
ATOM 2806 N N . LEU A 1 357 ? -77.687 5.238 27.026 1.00 38.12 357 LEU A N 1
ATOM 2807 C CA . LEU A 1 357 ? -78.023 3.812 26.808 1.00 38.12 357 LEU A CA 1
ATOM 2808 C C . LEU A 1 357 ? -77.550 3.212 25.463 1.00 38.12 357 LEU A C 1
ATOM 2810 O O . LEU A 1 357 ? -77.567 3.910 24.459 1.00 38.12 357 LEU A O 1
ATOM 2814 N N . ARG A 1 358 ? -77.215 1.910 25.338 1.00 38.25 358 ARG A N 1
ATOM 2815 C CA . ARG A 1 358 ? -76.668 0.883 26.275 1.00 38.25 358 ARG A CA 1
ATOM 2816 C C . ARG A 1 358 ? -76.427 -0.433 25.496 1.00 38.25 358 ARG A C 1
ATOM 2818 O O . ARG A 1 358 ? -77.353 -0.882 24.833 1.00 38.25 358 ARG A O 1
ATOM 2825 N N . GLY A 1 359 ? -75.299 -1.120 25.718 1.00 36.94 359 GLY A N 1
ATOM 2826 C CA . GLY A 1 359 ? -75.078 -2.521 25.292 1.00 36.94 359 GLY A CA 1
ATOM 2827 C C . GLY A 1 359 ? -74.800 -2.720 23.789 1.00 36.94 359 GLY A C 1
ATOM 2828 O O . GLY A 1 359 ? -74.968 -1.787 23.014 1.00 36.94 359 GLY A O 1
ATOM 2829 N N . VAL A 1 360 ? -74.359 -3.896 23.324 1.00 44.09 360 VAL A N 1
ATOM 2830 C CA . VAL A 1 360 ? -74.232 -5.220 23.981 1.00 44.09 360 VAL A CA 1
ATOM 2831 C C . VAL A 1 360 ? -72.969 -5.942 23.460 1.00 44.09 360 VAL A C 1
ATOM 2833 O O . VAL A 1 360 ? -72.558 -5.699 22.330 1.00 44.09 360 VAL A O 1
ATOM 2836 N N . GLU A 1 361 ? -72.365 -6.807 24.280 1.00 46.78 361 GLU A N 1
ATOM 2837 C CA . GLU A 1 361 ? -71.235 -7.690 23.927 1.00 46.78 361 GLU A CA 1
ATOM 2838 C C . GLU A 1 361 ? -71.609 -8.798 22.921 1.00 46.78 361 GLU A C 1
ATOM 2840 O O . GLU A 1 361 ? -72.717 -9.338 22.980 1.00 46.78 361 GLU A O 1
ATOM 2845 N N . ASN A 1 362 ? -70.648 -9.200 22.079 1.00 49.34 362 ASN A N 1
ATOM 2846 C CA . ASN A 1 362 ? -70.264 -10.607 21.866 1.00 49.34 362 ASN A CA 1
ATOM 2847 C C . ASN A 1 362 ? -68.939 -10.705 21.095 1.00 49.34 362 ASN A C 1
ATOM 2849 O O . ASN A 1 362 ? -68.766 -9.902 20.152 1.00 49.34 362 ASN A O 1
#

Foldseek 3Di:
DDDDDDDVVVVVVVVVVVVVVVVVVVVVVVVVVVVVVVVPDDQDPLLVLLCVQLPLPDPDGPPVSLVVNLVCCQVVVDPLLSNLLSLLVLLPPDPDPSSQSSLVSSLVSLVSNPVRPPCNVVSCLVSVSLVSLVCLLVDPSRDPVSNVSSLVVLVVLLPDPVCVVPNVSVVSNVVCVVVVSVPPPDDVVVVVPVVPDPPDPDDDDDDDDDDDDDDDPDPLLDDDPVRLVVLLVVLVVLLVVLVVQLPPPDDLVCLPPPSNVVSLVSLVVSLVSLVSQLVNDPPDPPSNVSSVVSNVSSVVSNVSSVVSNVVSDDDDDDDDDDDDDDDDDDDDDDDDDDDDDDDDDDDDDDDDDDDDDDDDDD

InterPro domains:
  IPR002014 VHS domain [PF00790] (47-177)
  IPR002014 VHS domain [PS50179] (53-184)
  IPR002014 VHS domain [SM00288] (46-180)
  IPR004152 GAT domain [PF03127] (236-309)
  IPR004152 GAT domain [PS50909] (223-310)
  IPR008942 ENTH/VHS [G3DSA:1.25.40.90] (35-200)
  IPR008942 ENTH/VHS [SSF48464] (42-180)
  IPR038425 GAT domain superfamily [G3DSA:1.20.58.160] (227-319)
  IPR044836 TOM1-like protein, plant [PTHR46646] (12-342)

Secondary structure (DSSP, 8-state):
--PPPP-HHHHHHHHHHHHHHHHHHHHHHHHHHHHHHHHHSPPPHHHHHHHHHT-TT-SS--HHHHHHHHHHHHTTSS-HHHHHHHHHHHHT--SSTTHHHHHHHHHHHHHHHHHH-TTHHHHHHHTTSHHHHHHHHH-TTS-HHHHHHHHHHHHHHHH-STTTTSTHHHHHHHHHHHTT-S-TT--HHHHHHHSS--TTS------------------GGG--HHHHHHHHHHHHHHHHHHHHHHHS---GGGTTSHHHHHHHHHHHHHHHHHHHHHHH--S-HHHHHHHHHHHHHHHHHHHHHHHHHHTTS---PPPP------------------------------------------

Organism: NCBI:txid194707

Radius of gyration: 38.56 Å; Cα contacts (8 Å, |Δi|>4): 223; chains: 1; bounding box: 159×91×50 Å

Nearest PDB structures (foldseek):
  1jpl-assembly1_A  TM=8.272E-01  e=1.992E-04  Homo sapiens
  3zyq-assembly1_A  TM=8.226E-01  e=1.740E-04  Homo sapiens
  1dvp-assembly1_A-2  TM=8.287E-01  e=3.418E-04  Drosophila melanogaster
  3g2s-assembly1_A  TM=7.935E-01  e=5.609E-04  Homo sapiens
  1nwm-assembly1_X  TM=8.880E-01  e=5.290E-02  Homo sapiens